Protein AF-A0A539DMG7-F1 (afdb_monomer_lite)

Secondary structure (DSSP, 8-state):
-------PPPPPPEEEEEEEEEE--S-EEEEEES---EEETTTEEE---EEEEE--SSS-EE-EETTEE-EEEEEEE--SS----EES--EEES-SEE-TT-EEEEESSSEEEETTEEEE-SEEESTTSSS--TT-----S-SSS-EEEEEEETTTTEEEEEEEE--SS--TT-STTSSSSSPBP-SSSSS-TT--EEE-SSTT--HHHHTTS------S-HHHHEE-HHHH---S--SPPP-TTSPPPPP---EE-TT-EEEE-SSS---EE---EEEEETTEEEEE-EEEEEEEESEEEEEEEEETTEEEEEEEEEEPTT-EEESS-TTSBS--SSTT--EEEE-EE-SSPP-----B-TTSPBPSS-----

pLDDT: mean 87.27, std 12.59, range [43.12, 98.56]

Sequence (374 aa):
TNVTLNFTLTQVATGTISGIVWVNPNPVISQVVAATQTWALPWGPRTVEYVELFNPTTYAINMGQTGSPIGIFEYDCEAAGFDKDVDDLNFVYITTF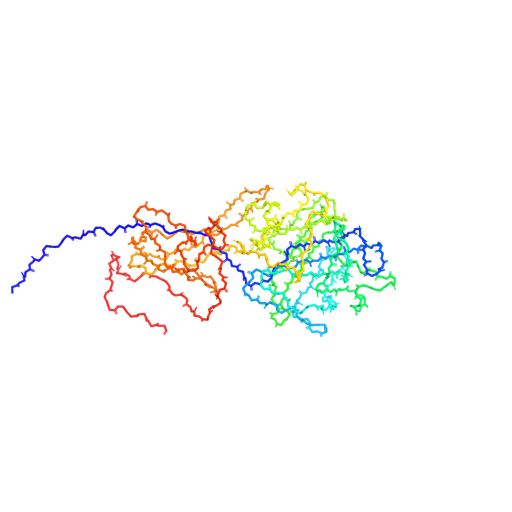VPAGKYFLIANATAFYINGSLVHADACYGSGANCDTAPTFPDFIDDIRAGSVQIGNIATNTLWDKVGWNDDNNDACLDPGECEGTAIPNYIDGMGIGNQIVRVSSPLASSAEIGTYGRAYDSDDNRSDFLYPTVGGFTGILFNPGQTTDPAMPVITGRPGVGAVIASNDALSGSTVAYRATVSSAGIELAYAPFAIPRVTSGTWTVIVASGSYYKQLSNVVVTVNSNINIPNAVTTPDWEYLGGAHVNLDSATVSGFVTGRVSDITDSSLSGITVRA

Structure (mmCIF, N/CA/C/O backbone):
data_AF-A0A539DMG7-F1
#
_entry.id   AF-A0A539DMG7-F1
#
loop_
_atom_site.group_PDB
_atom_site.id
_atom_site.type_symbol
_atom_site.label_atom_id
_atom_site.label_alt_id
_atom_site.label_comp_id
_atom_site.label_asym_id
_atom_site.label_entity_id
_atom_site.label_seq_id
_atom_site.pdbx_PDB_ins_code
_atom_site.Cartn_x
_atom_site.Cartn_y
_atom_site.Cartn_z
_atom_site.occupancy
_atom_site.B_iso_or_equiv
_atom_site.auth_seq_id
_atom_site.auth_comp_id
_atom_site.auth_asym_id
_atom_site.auth_atom_id
_atom_site.pdbx_PDB_model_num
ATOM 1 N N . THR A 1 1 ? -29.156 -13.778 61.559 1.00 55.12 1 THR A N 1
ATOM 2 C CA . THR A 1 1 ? -30.150 -12.768 61.140 1.00 55.12 1 THR A CA 1
ATOM 3 C C . THR A 1 1 ? -29.753 -12.281 59.763 1.00 55.12 1 THR A C 1
ATOM 5 O O . THR A 1 1 ? -28.656 -11.762 59.617 1.00 55.12 1 THR A O 1
ATOM 8 N N . ASN A 1 2 ? -30.576 -12.520 58.739 1.00 43.12 2 ASN A N 1
ATOM 9 C CA . ASN A 1 2 ? -30.300 -12.028 57.386 1.00 43.12 2 ASN A CA 1
ATOM 10 C C . ASN A 1 2 ? -30.616 -10.531 57.349 1.00 43.12 2 ASN A C 1
ATOM 12 O O . ASN A 1 2 ? -31.777 -10.141 57.451 1.00 43.12 2 ASN A O 1
ATOM 16 N N . VAL A 1 3 ? -29.581 -9.697 57.269 1.00 58.06 3 VAL A N 1
ATOM 17 C CA . VAL A 1 3 ? -29.739 -8.253 57.085 1.00 58.06 3 VAL A CA 1
ATOM 18 C C . VAL A 1 3 ? -29.965 -8.013 55.596 1.00 58.06 3 VAL A C 1
ATOM 20 O O . VAL A 1 3 ? -29.098 -8.313 54.781 1.00 58.06 3 VAL A O 1
ATOM 23 N N . THR A 1 4 ? -31.144 -7.505 55.240 1.00 58.84 4 THR A N 1
ATOM 24 C CA . THR A 1 4 ? -31.422 -7.050 53.872 1.00 58.84 4 THR A CA 1
ATOM 25 C C . THR A 1 4 ? -30.767 -5.684 53.701 1.00 58.84 4 THR A C 1
ATOM 27 O O . THR A 1 4 ? -31.185 -4.712 54.327 1.00 58.84 4 THR A O 1
ATOM 30 N N . LEU A 1 5 ? -29.700 -5.626 52.907 1.00 51.91 5 LEU A N 1
ATOM 31 C CA . LEU A 1 5 ? -29.027 -4.387 52.526 1.00 51.91 5 LEU A CA 1
ATOM 32 C C . LEU A 1 5 ? -29.614 -3.904 51.201 1.00 51.91 5 LEU A C 1
ATOM 34 O O . LEU A 1 5 ? -29.432 -4.545 50.169 1.00 51.91 5 LEU A O 1
ATOM 38 N N . ASN A 1 6 ? -30.300 -2.765 51.237 1.00 70.19 6 ASN A N 1
ATOM 39 C CA . ASN A 1 6 ? -30.666 -2.046 50.024 1.00 70.19 6 ASN A CA 1
ATOM 40 C C . ASN A 1 6 ? -29.421 -1.305 49.527 1.00 70.19 6 ASN A C 1
ATOM 42 O O . ASN A 1 6 ? -28.891 -0.454 50.241 1.00 70.19 6 ASN A O 1
ATOM 46 N N . PHE A 1 7 ? -28.959 -1.617 48.320 1.00 59.84 7 PHE A N 1
ATOM 47 C CA . PHE A 1 7 ? -27.947 -0.831 47.623 1.00 59.84 7 PHE A CA 1
ATOM 48 C C . PHE A 1 7 ? -28.546 -0.245 46.347 1.00 59.84 7 PHE A C 1
ATOM 50 O O . PHE A 1 7 ? -29.368 -0.871 45.679 1.00 59.84 7 PHE A O 1
ATOM 57 N N . THR A 1 8 ? -28.126 0.970 46.017 1.00 67.06 8 THR A N 1
ATOM 58 C CA . THR A 1 8 ? -28.458 1.617 44.749 1.00 67.06 8 THR A CA 1
ATOM 59 C C . THR A 1 8 ? -27.339 1.312 43.766 1.00 67.06 8 THR A C 1
ATOM 61 O O . THR A 1 8 ? -26.181 1.625 44.035 1.00 67.06 8 THR A O 1
ATOM 64 N N . LEU A 1 9 ? -27.672 0.701 42.631 1.00 55.78 9 LEU A N 1
ATOM 65 C CA . LEU A 1 9 ? -26.737 0.560 41.521 1.00 55.78 9 LEU A CA 1
ATOM 66 C C . LEU A 1 9 ? -26.748 1.854 40.709 1.00 55.78 9 LEU A C 1
ATOM 68 O O . LEU A 1 9 ? -27.782 2.241 40.164 1.00 55.78 9 LEU A O 1
ATOM 72 N N . THR A 1 10 ? -25.607 2.531 40.632 1.00 67.50 10 THR A N 1
ATOM 73 C CA . THR A 1 10 ? -25.439 3.666 39.724 1.00 67.50 10 THR A CA 1
ATOM 74 C C . THR A 1 10 ? -25.170 3.121 38.329 1.00 67.50 10 THR A C 1
ATOM 76 O O . THR A 1 10 ? -24.302 2.265 38.159 1.00 67.50 10 THR A O 1
ATOM 79 N N . GLN A 1 11 ? -25.904 3.604 37.326 1.00 70.69 11 GLN A N 1
ATOM 80 C CA . GLN A 1 11 ? -25.610 3.265 35.939 1.00 70.69 11 GLN A CA 1
ATOM 81 C C . GLN A 1 11 ? -24.168 3.670 35.622 1.00 70.69 11 GLN A C 1
ATOM 83 O O . GLN A 1 11 ? -23.770 4.813 35.853 1.00 70.69 11 GLN A O 1
ATOM 88 N N . VAL A 1 12 ? -23.393 2.726 35.095 1.00 81.06 12 VAL A N 1
ATOM 89 C CA . VAL A 1 12 ? -22.051 3.017 34.604 1.00 81.06 12 VAL A CA 1
ATOM 90 C C . VAL A 1 12 ? -22.193 3.847 33.336 1.00 81.06 12 VAL A C 1
ATOM 92 O O . VAL A 1 12 ? -22.870 3.448 32.388 1.00 81.06 12 VAL A O 1
ATOM 95 N N . ALA A 1 13 ? -21.603 5.035 33.353 1.00 90.62 13 ALA A N 1
ATOM 96 C CA . ALA A 1 13 ? -21.613 5.929 32.216 1.00 90.62 13 ALA A CA 1
ATOM 97 C C . ALA A 1 13 ? -20.709 5.368 31.107 1.00 90.62 13 ALA A C 1
ATOM 99 O O . ALA A 1 13 ? -19.637 4.831 31.389 1.00 90.62 13 ALA A O 1
ATOM 100 N N . THR A 1 14 ? -21.144 5.468 29.852 1.00 94.81 14 THR A N 1
ATOM 101 C CA . THR A 1 14 ? -20.458 4.838 28.715 1.00 94.81 14 THR A CA 1
ATOM 102 C C . THR A 1 14 ? -20.272 5.798 27.548 1.00 94.81 14 THR A C 1
ATOM 104 O O . THR A 1 14 ? -21.048 6.743 27.400 1.00 94.81 14 THR A O 1
ATOM 107 N N . GLY A 1 15 ? -19.297 5.515 26.690 1.00 96.50 15 GLY A N 1
ATOM 108 C CA . GLY A 1 15 ? -19.088 6.150 25.391 1.00 96.50 15 GLY A CA 1
ATOM 109 C C . GLY A 1 15 ? -18.928 5.117 24.272 1.00 96.50 15 GLY A C 1
ATOM 110 O O . GLY A 1 15 ? -19.210 3.928 24.451 1.00 96.50 15 GLY A O 1
ATOM 111 N N . THR A 1 16 ? -18.498 5.586 23.106 1.00 97.69 16 THR A N 1
ATOM 112 C CA . THR A 1 16 ? -18.163 4.767 21.934 1.00 97.69 16 THR A CA 1
ATOM 113 C C . THR A 1 16 ? -16.712 5.012 21.554 1.00 97.69 16 THR A C 1
ATOM 115 O O . THR A 1 16 ? -16.260 6.154 21.557 1.00 97.69 16 THR A O 1
ATOM 118 N N . ILE A 1 17 ? -15.990 3.948 21.224 1.00 98.12 17 ILE A N 1
ATOM 119 C CA . ILE A 1 17 ? -14.665 4.025 20.604 1.00 98.12 17 ILE A CA 1
ATOM 120 C C . ILE A 1 17 ? -14.830 3.704 19.120 1.00 98.12 17 ILE A C 1
ATOM 122 O O . ILE A 1 17 ? -15.494 2.721 18.801 1.00 98.12 17 ILE A O 1
ATOM 126 N N . SER A 1 18 ? -14.230 4.477 18.219 1.00 98.19 18 SER A N 1
ATOM 127 C CA . SER A 1 18 ? -14.253 4.200 16.777 1.00 98.19 18 SER A CA 1
ATOM 128 C C . SER A 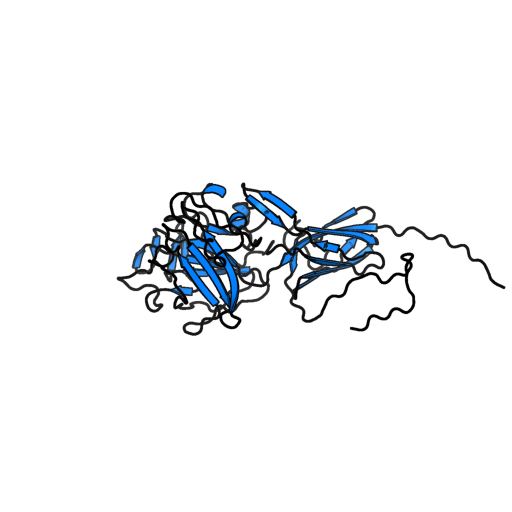1 18 ? -12.915 4.485 16.099 1.00 98.19 18 SER A C 1
ATOM 130 O O . SER A 1 18 ? -12.031 5.114 16.678 1.00 98.19 18 SER A O 1
ATOM 132 N N . GLY A 1 19 ? -12.750 3.989 14.878 1.00 97.69 19 GLY A N 1
ATOM 133 C CA . GLY A 1 19 ? -11.543 4.173 14.076 1.00 97.69 19 GLY A CA 1
ATOM 134 C C . GLY A 1 19 ? -11.633 3.416 12.756 1.00 97.69 19 GLY A C 1
ATOM 135 O O . GLY A 1 19 ? -12.687 2.874 12.413 1.00 97.69 19 GLY A O 1
ATOM 136 N N . ILE A 1 20 ? -10.524 3.384 12.023 1.00 97.81 20 ILE A N 1
ATOM 137 C CA . ILE A 1 20 ? -10.362 2.680 10.747 1.00 97.81 20 ILE A CA 1
ATOM 138 C C . ILE A 1 20 ? -9.151 1.757 10.861 1.00 97.81 20 ILE A C 1
ATOM 140 O O . ILE A 1 20 ? -8.113 2.185 11.357 1.00 97.81 20 ILE A O 1
ATOM 144 N N . VAL A 1 21 ? -9.271 0.507 10.417 1.00 97.69 21 VAL A N 1
ATOM 145 C CA . VAL A 1 21 ? -8.185 -0.483 10.486 1.00 97.69 21 VAL A CA 1
ATOM 146 C C . VAL A 1 21 ? -7.581 -0.727 9.110 1.00 97.69 21 VAL A C 1
ATOM 148 O O . VAL A 1 21 ? -8.304 -0.921 8.132 1.00 97.69 21 VAL A O 1
ATOM 151 N N . TRP A 1 22 ? -6.256 -0.801 9.067 1.00 97.62 22 TRP A N 1
ATOM 152 C CA . TRP A 1 22 ? -5.470 -1.150 7.890 1.00 97.62 22 TRP A CA 1
ATOM 153 C C . TRP A 1 22 ? -4.466 -2.254 8.223 1.00 97.62 22 TRP A C 1
ATOM 155 O O . TRP A 1 22 ? -4.012 -2.367 9.364 1.00 97.62 22 TRP A O 1
ATOM 165 N N . VAL A 1 23 ? -4.101 -3.061 7.231 1.00 96.19 23 VAL A N 1
ATOM 166 C CA . VAL A 1 23 ? -3.118 -4.142 7.350 1.00 96.19 23 VAL A CA 1
ATOM 167 C C . VAL A 1 23 ? -2.048 -3.948 6.285 1.00 96.19 23 VAL A C 1
ATOM 169 O O . VAL A 1 23 ? -2.379 -3.766 5.119 1.00 96.19 23 VAL A O 1
ATOM 172 N N . ASN A 1 24 ? -0.779 -4.014 6.688 1.00 94.12 24 ASN A N 1
ATOM 173 C CA . ASN A 1 24 ? 0.374 -3.806 5.810 1.00 94.12 24 ASN A CA 1
ATOM 174 C C . ASN A 1 24 ? 1.364 -4.966 5.974 1.00 94.12 24 ASN A C 1
ATOM 176 O O . ASN A 1 24 ? 2.309 -4.852 6.756 1.00 94.12 24 ASN A O 1
ATOM 180 N N . PRO A 1 25 ? 1.128 -6.117 5.319 1.00 91.19 25 PRO A N 1
ATOM 181 C CA . PRO A 1 25 ? 1.950 -7.303 5.534 1.00 91.19 25 PRO A CA 1
ATOM 182 C C . PRO A 1 25 ? 3.210 -7.345 4.655 1.00 91.19 25 PRO A C 1
ATOM 184 O O . PRO A 1 25 ? 4.212 -7.925 5.071 1.00 91.19 25 PRO A O 1
ATOM 187 N N . ASN A 1 26 ? 3.161 -6.745 3.462 1.00 93.06 26 ASN A N 1
ATOM 188 C CA . ASN A 1 26 ? 4.142 -6.903 2.384 1.00 93.06 26 ASN A CA 1
ATOM 189 C C . ASN A 1 26 ? 4.349 -5.567 1.634 1.00 93.06 26 ASN A C 1
ATOM 191 O O . ASN A 1 26 ? 3.603 -4.619 1.899 1.00 93.06 26 ASN A O 1
ATOM 195 N N . PRO A 1 27 ? 5.340 -5.458 0.724 1.00 95.81 27 PRO A N 1
ATOM 196 C CA . PRO A 1 27 ? 5.421 -4.337 -0.203 1.00 95.81 27 PRO A CA 1
ATOM 197 C C . PRO A 1 27 ? 4.253 -4.368 -1.191 1.00 95.81 27 PRO A C 1
ATOM 199 O O . PRO A 1 27 ? 3.731 -5.438 -1.493 1.00 95.81 27 PRO A O 1
ATOM 202 N N . VAL A 1 28 ? 3.918 -3.198 -1.724 1.00 97.62 28 VAL A N 1
ATOM 203 C CA . VAL A 1 28 ? 2.907 -3.010 -2.771 1.00 97.62 28 VAL A CA 1
ATOM 204 C C . VAL A 1 28 ? 3.537 -2.331 -3.986 1.00 97.62 28 VAL A C 1
ATOM 206 O O . VAL A 1 28 ? 4.454 -1.524 -3.834 1.00 97.62 28 VAL A O 1
ATOM 209 N N . ILE A 1 29 ? 3.060 -2.634 -5.186 1.00 98.31 29 ILE A N 1
ATOM 210 C CA . ILE A 1 29 ? 3.363 -1.921 -6.425 1.00 98.31 29 ILE A CA 1
ATOM 211 C C . ILE A 1 29 ? 2.730 -0.537 -6.321 1.00 98.31 29 ILE A C 1
ATOM 213 O O . ILE A 1 29 ? 1.512 -0.387 -6.280 1.00 98.31 29 ILE A O 1
ATOM 217 N N . SER A 1 30 ? 3.556 0.498 -6.262 1.00 98.44 30 SER A N 1
ATOM 218 C CA . SER A 1 30 ? 3.108 1.872 -6.067 1.00 98.44 30 SER A CA 1
ATOM 219 C C . SER A 1 30 ? 3.072 2.691 -7.353 1.00 98.44 30 SER A C 1
ATOM 221 O O . SER A 1 30 ? 2.347 3.687 -7.417 1.00 98.44 30 SER A O 1
ATOM 223 N N . GLN A 1 31 ? 3.804 2.277 -8.387 1.00 97.94 31 GLN A N 1
ATOM 224 C CA . GLN A 1 31 ? 3.745 2.889 -9.710 1.00 97.94 31 GLN A CA 1
ATOM 225 C C . GLN A 1 31 ? 4.188 1.907 -10.795 1.00 97.94 31 GLN A C 1
ATOM 227 O O . GLN A 1 31 ? 5.143 1.159 -10.606 1.00 97.94 31 GLN A O 1
ATOM 232 N N . VAL A 1 32 ? 3.528 1.961 -11.950 1.00 96.75 32 VAL A N 1
ATOM 233 C CA . VAL A 1 32 ? 3.922 1.240 -13.168 1.00 96.75 32 VAL A CA 1
ATOM 234 C C . VAL A 1 32 ? 4.027 2.242 -14.311 1.00 96.75 32 VAL A C 1
ATOM 236 O O . VAL A 1 32 ? 3.176 3.131 -14.443 1.00 96.75 32 VAL A O 1
ATOM 239 N N . VAL A 1 33 ? 5.073 2.104 -15.127 1.00 96.12 33 VAL A N 1
ATOM 240 C CA . VAL A 1 33 ? 5.282 2.830 -16.385 1.00 96.12 33 VAL A CA 1
ATOM 241 C C . VAL A 1 33 ? 5.843 1.869 -17.429 1.00 96.12 33 VAL A C 1
ATOM 243 O O . VAL A 1 33 ? 7.003 1.475 -17.343 1.00 96.12 33 VAL A O 1
ATOM 246 N N . ALA A 1 34 ? 5.019 1.532 -18.424 1.00 93.44 34 ALA A N 1
ATOM 247 C CA . ALA A 1 34 ? 5.379 0.612 -19.506 1.00 93.44 34 ALA A CA 1
ATOM 248 C C . ALA A 1 34 ? 6.365 1.220 -20.513 1.00 93.44 34 ALA A C 1
ATOM 250 O O . ALA A 1 34 ? 7.233 0.540 -21.030 1.00 93.44 34 ALA A O 1
ATOM 251 N N . ALA A 1 35 ? 6.285 2.524 -20.778 1.00 93.56 35 ALA A N 1
ATOM 252 C CA . ALA A 1 35 ? 7.222 3.173 -21.685 1.00 93.56 35 ALA A CA 1
ATOM 253 C C . ALA A 1 35 ? 7.376 4.657 -21.370 1.00 93.56 35 ALA A C 1
ATOM 255 O O . ALA A 1 35 ? 6.414 5.372 -21.091 1.00 93.56 35 ALA A O 1
ATOM 256 N N . THR A 1 36 ? 8.601 5.155 -21.498 1.00 94.44 36 THR A N 1
ATOM 257 C CA . THR A 1 36 ? 8.921 6.586 -21.460 1.00 94.44 36 THR A CA 1
ATOM 258 C C . THR A 1 36 ? 9.633 7.023 -22.735 1.00 94.44 36 THR A C 1
ATOM 260 O O . THR A 1 36 ? 10.044 6.208 -23.550 1.00 94.44 36 THR A O 1
ATOM 263 N N . GLN A 1 37 ? 9.821 8.329 -22.915 1.00 91.75 37 GLN A N 1
ATOM 264 C CA . GLN A 1 37 ? 10.781 8.869 -23.879 1.00 91.75 37 GLN A CA 1
ATOM 265 C C . GLN A 1 37 ? 11.737 9.779 -23.123 1.00 91.75 37 GLN A C 1
ATOM 267 O O . GLN A 1 37 ? 11.481 10.973 -22.962 1.00 91.75 37 GLN A O 1
ATOM 272 N N . THR A 1 38 ? 12.815 9.199 -22.600 1.00 94.94 38 THR A N 1
ATOM 273 C CA . THR A 1 38 ? 13.728 9.922 -21.715 1.00 94.94 38 THR A CA 1
ATOM 274 C C . THR A 1 38 ? 15.196 9.671 -22.029 1.00 94.94 38 THR A C 1
ATOM 276 O O . THR A 1 38 ? 15.550 8.891 -22.905 1.00 94.94 38 THR A O 1
ATOM 279 N N . TRP A 1 39 ? 16.077 10.385 -21.338 1.00 95.06 39 TRP A N 1
ATOM 280 C CA . TRP A 1 39 ? 17.513 10.181 -21.391 1.00 95.06 39 TRP A CA 1
ATOM 281 C C . TRP A 1 39 ? 17.937 9.148 -20.341 1.00 95.06 39 TRP A C 1
ATOM 283 O O . TRP A 1 39 ? 17.881 9.429 -19.143 1.00 95.06 39 TRP A O 1
ATOM 293 N N . ALA A 1 40 ? 18.386 7.975 -20.785 1.00 93.75 40 ALA A N 1
ATOM 294 C CA . ALA A 1 40 ? 18.997 6.950 -19.942 1.00 93.75 40 ALA A CA 1
ATOM 295 C C . ALA A 1 40 ? 20.524 7.115 -19.943 1.00 93.75 40 ALA A C 1
ATOM 297 O O . ALA A 1 40 ? 21.137 7.350 -20.989 1.00 93.75 40 ALA A O 1
ATOM 298 N N . LEU A 1 41 ? 21.164 7.022 -18.778 1.00 90.81 41 LEU A N 1
ATOM 299 C CA . LEU A 1 41 ? 22.616 7.136 -18.658 1.00 90.81 41 LEU A CA 1
ATOM 300 C C . LEU A 1 41 ? 23.286 5.758 -18.720 1.00 90.81 41 LEU A C 1
ATOM 302 O O . LEU A 1 41 ? 22.797 4.828 -18.086 1.00 90.81 41 LEU A O 1
ATOM 306 N N . PRO A 1 42 ? 24.441 5.631 -19.403 1.00 89.25 42 PRO A N 1
ATOM 307 C CA . PRO A 1 42 ? 25.145 6.627 -20.230 1.00 89.25 42 PRO A CA 1
ATOM 308 C C . PRO A 1 42 ? 24.672 6.700 -21.704 1.00 89.25 42 PRO A C 1
ATOM 310 O O . PRO A 1 42 ? 25.360 7.286 -22.540 1.00 89.25 42 PRO A O 1
ATOM 313 N N . TRP A 1 43 ? 23.540 6.090 -22.054 1.00 88.00 43 TRP A N 1
ATOM 314 C CA . TRP A 1 43 ? 23.224 5.678 -23.430 1.00 88.00 43 TRP A CA 1
ATOM 315 C C . TRP A 1 43 ? 22.457 6.674 -24.305 1.00 88.00 43 TRP A C 1
ATOM 317 O O . TRP A 1 43 ? 22.380 6.475 -25.524 1.00 88.00 43 TRP A O 1
ATOM 327 N N . GLY A 1 44 ? 21.910 7.743 -23.729 1.00 91.12 44 GLY A N 1
ATOM 328 C CA . GLY A 1 44 ? 21.173 8.763 -24.471 1.00 91.12 44 GLY A CA 1
ATOM 329 C C . GLY A 1 44 ? 19.655 8.557 -24.475 1.00 91.12 44 GLY A C 1
ATOM 330 O O . GLY A 1 44 ? 19.123 7.943 -23.552 1.00 91.12 44 GLY A O 1
ATOM 331 N N . PRO A 1 45 ? 18.935 9.075 -25.490 1.00 93.06 45 PRO A N 1
ATOM 332 C CA . PRO A 1 45 ? 17.481 8.955 -25.573 1.00 93.06 45 PRO A CA 1
ATOM 333 C C . PRO A 1 45 ? 17.053 7.495 -25.744 1.00 93.06 45 PRO A C 1
ATOM 335 O O . PRO A 1 45 ? 17.513 6.829 -26.679 1.00 93.06 45 PRO A O 1
ATOM 338 N N . ARG A 1 46 ? 16.208 6.996 -24.843 1.00 92.69 46 ARG A N 1
ATOM 339 C CA . ARG A 1 46 ? 15.750 5.605 -24.753 1.00 92.69 46 ARG A CA 1
ATOM 340 C C . ARG A 1 46 ? 14.333 5.525 -24.186 1.00 92.69 46 ARG A C 1
ATOM 342 O O . ARG A 1 46 ? 13.849 6.471 -23.560 1.00 92.69 46 ARG A O 1
ATOM 349 N N . THR A 1 47 ? 13.710 4.373 -24.406 1.00 93.56 47 THR A N 1
ATOM 350 C CA . THR A 1 47 ? 12.456 3.992 -23.763 1.00 93.56 47 THR A CA 1
ATOM 351 C C . THR A 1 47 ? 12.775 3.283 -22.462 1.00 93.56 47 THR A C 1
ATOM 353 O O . THR A 1 47 ? 13.297 2.175 -22.478 1.00 93.56 47 THR A O 1
ATOM 356 N N . VAL A 1 48 ? 12.516 3.947 -21.339 1.00 94.75 48 VAL A N 1
ATOM 357 C CA . VAL A 1 48 ? 12.655 3.332 -20.015 1.00 94.75 48 VAL A CA 1
ATOM 358 C C . VAL A 1 48 ? 11.290 2.850 -19.551 1.00 94.75 48 VAL A C 1
ATOM 360 O O . VAL A 1 48 ? 10.335 3.624 -19.599 1.00 94.75 48 VAL A O 1
ATOM 363 N N . GLU A 1 49 ? 11.238 1.611 -19.089 1.00 95.25 49 GLU A N 1
ATOM 364 C CA . GLU A 1 49 ? 10.117 0.972 -18.396 1.00 95.25 49 GLU A CA 1
ATOM 365 C C . GLU A 1 49 ? 10.508 0.780 -16.933 1.00 95.25 49 GLU A C 1
ATOM 367 O O . GLU A 1 49 ? 11.676 0.510 -16.617 1.00 95.25 49 GLU A O 1
ATOM 372 N N . TYR A 1 50 ? 9.554 0.964 -16.024 1.00 96.75 50 TYR A N 1
ATOM 373 C CA . TYR A 1 50 ? 9.818 0.786 -14.605 1.00 96.75 50 TYR A CA 1
ATOM 374 C C . TYR A 1 50 ? 8.580 0.445 -13.784 1.00 96.75 50 TYR A C 1
ATOM 376 O O . TYR A 1 50 ? 7.450 0.822 -14.100 1.00 96.75 50 TYR A O 1
ATOM 384 N N . VAL A 1 51 ? 8.851 -0.228 -12.672 1.00 97.75 51 VAL A N 1
ATOM 385 C CA . VAL A 1 51 ? 7.905 -0.558 -11.615 1.00 97.75 51 VAL A CA 1
ATOM 386 C C . VAL A 1 51 ? 8.499 -0.087 -10.295 1.00 97.75 51 VAL A C 1
ATOM 388 O O . VAL A 1 51 ? 9.641 -0.391 -9.955 1.00 97.75 51 VAL A O 1
ATOM 391 N N . GLU A 1 52 ? 7.729 0.692 -9.553 1.00 98.38 52 GLU A N 1
ATOM 392 C CA . GLU A 1 52 ? 8.072 1.165 -8.218 1.00 98.38 52 GLU A CA 1
ATOM 393 C C . GLU A 1 52 ? 7.315 0.326 -7.195 1.00 98.38 52 GLU A C 1
ATOM 395 O O . GLU A 1 52 ? 6.106 0.129 -7.323 1.00 98.38 52 GLU A O 1
ATOM 400 N N . LEU A 1 53 ? 8.019 -0.130 -6.164 1.00 98.31 53 LEU A N 1
ATOM 401 C CA . LEU A 1 53 ? 7.414 -0.742 -4.990 1.00 98.31 53 LEU A CA 1
ATOM 402 C C . LEU A 1 53 ? 7.467 0.231 -3.820 1.00 98.31 53 LEU A C 1
ATOM 404 O O . LEU A 1 53 ? 8.446 0.958 -3.666 1.00 98.31 53 LEU A O 1
ATOM 408 N N . PHE A 1 54 ? 6.480 0.173 -2.936 1.00 98.50 54 PHE A N 1
ATOM 409 C CA . PHE A 1 54 ? 6.488 0.837 -1.642 1.00 98.50 54 PHE A CA 1
ATOM 410 C C . PHE A 1 54 ? 6.443 -0.203 -0.525 1.00 98.50 54 PHE A C 1
ATOM 412 O O . PHE A 1 54 ? 5.672 -1.155 -0.592 1.00 98.50 54 PHE A O 1
ATOM 419 N N . ASN A 1 55 ? 7.252 -0.025 0.521 1.00 97.81 55 ASN A N 1
ATOM 420 C CA . ASN A 1 55 ? 7.212 -0.867 1.713 1.00 97.81 55 ASN A CA 1
ATOM 421 C C . ASN A 1 55 ? 6.416 -0.174 2.839 1.00 97.81 55 ASN A C 1
ATOM 423 O O . ASN A 1 55 ? 6.996 0.626 3.580 1.00 97.81 55 ASN A O 1
ATOM 427 N N . PRO A 1 56 ? 5.120 -0.494 3.024 1.00 96.62 56 PRO A N 1
ATOM 428 C CA . PRO A 1 56 ? 4.299 0.085 4.083 1.00 96.62 56 PRO A CA 1
ATOM 429 C C . PRO A 1 56 ? 4.510 -0.573 5.458 1.00 96.62 56 PRO A C 1
ATOM 431 O O . PRO A 1 56 ? 3.839 -0.210 6.424 1.00 96.62 56 PRO A O 1
ATOM 434 N N . THR A 1 57 ? 5.403 -1.561 5.568 1.00 94.88 57 THR A N 1
ATOM 435 C CA . THR A 1 57 ? 5.671 -2.261 6.830 1.00 94.88 57 THR A CA 1
ATOM 436 C C . THR A 1 57 ? 6.601 -1.454 7.742 1.00 94.88 57 THR A C 1
ATOM 438 O O . THR A 1 57 ? 7.167 -0.429 7.359 1.00 94.88 57 THR A O 1
ATOM 441 N N . THR A 1 58 ? 6.797 -1.935 8.970 1.00 92.38 58 THR A N 1
ATOM 442 C CA . THR A 1 58 ? 7.705 -1.340 9.967 1.00 92.38 58 THR A CA 1
ATOM 443 C C . THR A 1 58 ? 9.114 -1.929 9.952 1.00 92.38 58 THR A C 1
ATOM 445 O O . THR A 1 58 ? 9.957 -1.540 10.764 1.00 92.38 58 THR A O 1
ATOM 448 N N . TYR A 1 59 ? 9.405 -2.851 9.034 1.00 93.94 59 TYR A N 1
ATOM 449 C CA . TYR A 1 59 ? 10.704 -3.506 8.911 1.00 93.94 59 TYR A CA 1
ATOM 450 C C . TYR A 1 59 ? 11.199 -3.501 7.464 1.00 93.94 59 TYR A C 1
ATOM 452 O O . TYR A 1 59 ? 10.458 -3.252 6.519 1.00 93.94 59 TYR A O 1
ATOM 460 N N . ALA A 1 60 ? 12.497 -3.735 7.281 1.00 95.62 60 ALA A N 1
ATOM 461 C CA . ALA A 1 60 ? 13.063 -3.841 5.944 1.00 95.62 60 ALA A CA 1
ATOM 462 C C . ALA A 1 60 ? 12.676 -5.178 5.297 1.00 95.62 60 ALA A C 1
ATOM 464 O O . ALA A 1 60 ? 12.743 -6.221 5.950 1.00 95.62 60 ALA A O 1
ATOM 465 N N . ILE A 1 61 ? 12.331 -5.151 4.012 1.00 94.00 61 ILE A N 1
ATOM 466 C CA . ILE A 1 61 ? 11.969 -6.342 3.237 1.00 94.00 61 ILE A CA 1
ATOM 467 C C . ILE A 1 61 ? 13.124 -6.689 2.309 1.00 94.00 61 ILE A C 1
ATOM 469 O O . ILE A 1 61 ? 13.638 -5.823 1.607 1.00 94.00 61 ILE A O 1
ATOM 473 N N . ASN A 1 62 ? 13.569 -7.943 2.359 1.00 94.06 62 ASN A N 1
ATOM 474 C CA . ASN A 1 62 ? 14.655 -8.436 1.521 1.00 94.06 62 ASN A CA 1
ATOM 475 C C . ASN A 1 62 ? 14.115 -8.755 0.123 1.00 94.06 62 ASN A C 1
ATOM 477 O O . ASN A 1 62 ? 13.256 -9.625 -0.009 1.00 94.06 62 ASN A O 1
ATOM 481 N N . MET A 1 63 ? 14.638 -8.080 -0.897 1.00 92.56 63 MET A N 1
ATOM 482 C CA . MET A 1 63 ? 14.256 -8.297 -2.296 1.00 92.56 63 MET A CA 1
ATOM 483 C C . MET A 1 63 ? 15.105 -9.380 -2.971 1.00 92.56 63 MET A C 1
ATOM 485 O O . MET A 1 63 ? 14.754 -9.880 -4.039 1.00 92.56 63 MET A O 1
ATOM 489 N N . GLY A 1 64 ? 16.189 -9.801 -2.319 1.00 88.00 64 GLY A N 1
ATOM 490 C CA . GLY A 1 64 ? 17.151 -10.762 -2.833 1.00 88.00 64 GLY A CA 1
ATOM 491 C C . GLY A 1 64 ? 18.484 -10.112 -3.165 1.00 88.00 64 GLY A C 1
ATOM 492 O O . GLY A 1 64 ? 18.792 -8.996 -2.753 1.00 88.00 64 GLY A O 1
ATOM 493 N N . GLN A 1 65 ? 19.306 -10.856 -3.889 1.00 88.00 65 GLN A N 1
ATOM 494 C CA . GLN A 1 65 ? 20.599 -10.409 -4.394 1.00 88.00 65 GLN A CA 1
ATOM 495 C C . GLN A 1 65 ? 20.782 -10.929 -5.818 1.00 88.00 65 GLN A C 1
ATOM 497 O O . GLN A 1 65 ? 20.138 -11.900 -6.213 1.00 88.00 65 GLN A O 1
ATOM 502 N N . THR A 1 66 ? 21.687 -10.321 -6.584 1.00 81.81 66 THR A N 1
ATOM 503 C CA . THR A 1 66 ? 21.988 -10.758 -7.954 1.00 81.81 66 THR A CA 1
ATOM 504 C C . THR A 1 66 ? 22.313 -12.256 -7.998 1.00 81.81 66 THR A C 1
ATOM 506 O O . THR A 1 66 ? 23.215 -12.720 -7.297 1.00 81.81 66 THR A O 1
ATOM 509 N N . GLY A 1 67 ? 21.571 -13.010 -8.818 1.00 79.38 67 GLY A N 1
ATOM 510 C CA . GLY A 1 67 ? 21.695 -14.469 -8.952 1.00 79.38 67 GLY A CA 1
ATOM 511 C C . GLY A 1 67 ? 21.011 -15.300 -7.856 1.00 79.38 67 GLY A C 1
ATOM 512 O O . GLY A 1 67 ? 21.137 -16.521 -7.855 1.00 79.38 67 GLY A O 1
ATOM 513 N N . SER A 1 68 ? 20.312 -14.663 -6.915 1.00 82.38 68 SER A N 1
ATOM 514 C CA . SER A 1 68 ? 19.492 -15.312 -5.887 1.00 82.38 68 SER A CA 1
ATOM 515 C C . SER A 1 68 ? 18.346 -14.370 -5.482 1.00 82.38 68 SER A C 1
ATOM 517 O O . SER A 1 68 ? 18.370 -13.832 -4.363 1.00 82.38 68 SER A O 1
ATOM 519 N N . PRO A 1 69 ? 17.377 -14.117 -6.384 1.00 79.75 69 PRO A N 1
ATOM 520 C CA . PRO A 1 69 ? 16.227 -13.279 -6.073 1.00 79.75 69 PRO A CA 1
ATOM 521 C C . PRO A 1 69 ? 15.408 -13.905 -4.938 1.00 79.75 69 PRO A C 1
ATOM 523 O O . PRO A 1 69 ? 15.370 -15.124 -4.772 1.00 79.75 69 PRO A O 1
ATOM 526 N N . ILE A 1 70 ? 14.796 -13.055 -4.116 1.00 78.50 70 ILE A N 1
ATOM 527 C CA . ILE A 1 70 ? 13.761 -13.468 -3.154 1.00 78.50 70 ILE A CA 1
ATOM 528 C C . ILE A 1 70 ? 12.398 -12.977 -3.642 1.00 78.50 70 ILE A C 1
ATOM 530 O O . ILE A 1 70 ? 11.393 -13.648 -3.411 1.00 78.50 70 ILE A O 1
ATOM 534 N N . GLY A 1 71 ? 12.378 -11.836 -4.339 1.00 77.62 71 GLY A N 1
ATOM 535 C CA . GLY A 1 71 ? 11.207 -11.346 -5.048 1.00 77.62 71 GLY A CA 1
ATOM 536 C C . GLY A 1 71 ? 10.886 -12.192 -6.282 1.00 77.62 71 GLY A C 1
ATOM 537 O O . GLY A 1 71 ? 11.788 -12.501 -7.055 1.00 77.62 71 GLY A O 1
ATOM 538 N N . ILE A 1 72 ? 9.613 -12.528 -6.464 1.00 81.38 72 ILE A N 1
ATOM 539 C CA . ILE A 1 72 ? 9.040 -12.860 -7.773 1.00 81.38 72 ILE A CA 1
ATOM 540 C C . ILE A 1 72 ? 8.736 -11.531 -8.464 1.00 81.38 72 ILE A C 1
ATOM 542 O O . ILE A 1 72 ? 8.246 -10.609 -7.807 1.00 81.38 72 ILE A O 1
ATOM 546 N N . PHE A 1 73 ? 9.037 -11.442 -9.755 1.00 87.31 73 PHE A N 1
ATOM 547 C CA . PHE A 1 73 ? 8.496 -10.427 -10.646 1.00 87.31 73 PHE A CA 1
ATOM 548 C C . PHE A 1 73 ? 8.070 -11.139 -11.919 1.00 87.31 73 PHE A C 1
ATOM 550 O O . PHE A 1 73 ? 8.908 -11.752 -12.585 1.00 87.31 73 PHE A O 1
ATOM 557 N N . GLU A 1 74 ? 6.791 -11.044 -12.229 1.00 87.81 74 GLU A N 1
ATOM 558 C CA . GLU A 1 74 ? 6.191 -11.655 -13.409 1.00 87.81 74 GLU A CA 1
ATOM 559 C C . GLU A 1 74 ? 5.481 -10.553 -14.187 1.00 87.81 74 GLU A C 1
ATOM 561 O O . GLU A 1 74 ? 4.855 -9.663 -13.599 1.00 87.81 74 GLU A O 1
ATOM 566 N N . TYR A 1 75 ? 5.654 -10.584 -15.504 1.00 88.25 75 TYR A N 1
ATOM 567 C CA . TYR A 1 75 ? 4.894 -9.766 -16.432 1.00 88.25 75 TYR A CA 1
ATOM 568 C C . TYR A 1 75 ? 4.149 -10.697 -17.377 1.00 88.25 75 TYR A C 1
ATOM 570 O O . TYR A 1 75 ? 4.788 -11.507 -18.051 1.00 88.25 75 TYR A O 1
ATOM 578 N N . ASP A 1 76 ? 2.833 -10.544 -17.421 1.00 85.25 76 ASP A N 1
ATOM 579 C CA . ASP A 1 76 ? 1.938 -11.257 -18.330 1.00 85.25 76 ASP A CA 1
ATOM 580 C C . ASP A 1 76 ? 1.344 -10.239 -19.317 1.00 85.25 76 ASP A C 1
ATOM 582 O O . ASP A 1 76 ? 0.955 -9.127 -18.932 1.00 85.25 76 ASP A O 1
ATOM 586 N N . CYS A 1 77 ? 1.329 -10.586 -20.603 1.00 81.81 77 CYS A N 1
ATOM 587 C CA . CYS A 1 77 ? 0.737 -9.776 -21.662 1.00 81.81 77 CYS A CA 1
ATOM 588 C C . CYS A 1 77 ? -0.392 -10.551 -22.333 1.00 81.81 77 CYS A C 1
ATOM 590 O O . CYS A 1 77 ? -0.241 -11.725 -22.653 1.00 81.81 77 CYS A O 1
ATOM 592 N N . GLU A 1 78 ? -1.484 -9.856 -22.660 1.00 73.25 78 GLU A N 1
ATOM 593 C CA . GLU A 1 78 ? -2.656 -10.459 -23.293 1.00 73.25 78 GLU A CA 1
ATOM 594 C C . GLU A 1 78 ? -2.319 -11.401 -24.473 1.00 73.25 78 GLU A C 1
ATOM 596 O O . GLU A 1 78 ? -1.670 -11.038 -25.468 1.00 73.25 78 GLU A O 1
ATOM 601 N N . ALA A 1 79 ? -2.825 -12.631 -24.350 1.00 56.72 79 ALA A N 1
ATOM 602 C CA . ALA A 1 79 ? -2.538 -13.762 -25.214 1.00 56.72 79 ALA A CA 1
ATOM 603 C C . ALA A 1 79 ? -3.199 -13.660 -26.600 1.00 56.72 79 ALA A C 1
ATOM 605 O O . ALA A 1 79 ? -4.337 -14.079 -26.827 1.00 56.72 79 ALA A O 1
ATOM 606 N N . ALA A 1 80 ? -2.413 -13.233 -27.590 1.00 47.19 80 ALA A N 1
ATOM 607 C CA . ALA A 1 80 ? -2.693 -13.457 -29.012 1.00 47.19 80 ALA A CA 1
ATOM 608 C C . ALA A 1 80 ? -1.689 -14.432 -29.665 1.00 47.19 80 ALA A C 1
ATOM 610 O O . ALA A 1 80 ? -1.352 -14.288 -30.844 1.00 47.19 80 ALA A O 1
ATOM 611 N N . GLY A 1 81 ? -1.176 -15.418 -28.914 1.00 50.47 81 GLY A N 1
ATOM 612 C CA . GLY A 1 81 ? -0.192 -16.393 -29.413 1.00 50.47 81 GLY A CA 1
ATOM 613 C C . GLY A 1 81 ? 1.198 -15.795 -29.671 1.00 50.47 81 GLY A C 1
ATOM 614 O O . GLY A 1 81 ? 1.993 -16.366 -30.423 1.00 50.47 81 GLY A O 1
ATOM 615 N N . PHE A 1 82 ? 1.462 -14.638 -29.062 1.00 51.19 82 PHE A N 1
ATOM 616 C CA . PHE A 1 82 ? 2.732 -13.909 -29.046 1.00 51.19 82 PHE A CA 1
ATOM 617 C C . PHE A 1 82 ? 3.082 -13.514 -27.613 1.00 51.19 82 PHE A C 1
ATOM 619 O O . PHE A 1 82 ? 3.569 -12.404 -27.395 1.00 51.19 82 PHE A O 1
ATOM 626 N N . ASP A 1 83 ? 2.764 -14.400 -26.675 1.00 56.03 83 ASP A N 1
ATOM 627 C CA . ASP A 1 83 ? 2.894 -14.186 -25.244 1.00 56.03 83 ASP A CA 1
ATOM 628 C C . ASP A 1 83 ? 4.307 -13.657 -24.971 1.00 56.03 83 ASP A C 1
ATOM 630 O O . ASP A 1 83 ? 5.322 -14.306 -25.261 1.00 56.03 83 ASP A O 1
ATOM 634 N N . LYS A 1 84 ? 4.355 -12.397 -24.529 1.00 62.09 84 LYS A N 1
ATOM 635 C CA . LYS A 1 84 ? 5.553 -11.769 -23.973 1.00 62.09 84 LYS A CA 1
ATOM 636 C C . LYS A 1 84 ? 5.617 -12.087 -22.479 1.00 62.09 84 LYS A C 1
ATOM 638 O O . LYS A 1 84 ? 6.157 -11.286 -21.729 1.00 62.09 84 LYS A O 1
ATOM 643 N N . ASP A 1 85 ? 5.081 -13.229 -22.062 1.00 66.62 85 ASP A N 1
ATOM 644 C CA . ASP A 1 85 ? 5.130 -13.656 -20.675 1.00 66.62 85 ASP A CA 1
ATOM 645 C C . ASP A 1 85 ? 6.594 -13.767 -20.297 1.00 66.62 85 ASP A C 1
ATOM 647 O O . ASP A 1 85 ? 7.376 -14.532 -20.883 1.00 66.62 85 ASP A O 1
ATOM 651 N N . VAL A 1 86 ? 6.990 -12.898 -19.377 1.00 72.06 86 VAL A N 1
ATOM 652 C CA . VAL A 1 86 ? 8.339 -12.903 -18.853 1.00 72.06 86 VAL A CA 1
ATOM 653 C C . VAL A 1 86 ? 8.274 -13.410 -17.437 1.00 72.06 86 VAL A C 1
ATOM 655 O O . VAL A 1 86 ? 8.161 -12.647 -16.476 1.00 72.06 86 VAL A O 1
ATOM 658 N N . ASP A 1 87 ? 8.421 -14.722 -17.342 1.00 67.38 87 ASP A N 1
ATOM 659 C CA . ASP A 1 87 ? 8.741 -15.378 -16.091 1.00 67.38 87 ASP A CA 1
ATOM 660 C C . ASP A 1 87 ? 10.207 -15.092 -15.745 1.00 67.38 87 ASP A C 1
ATOM 662 O O . ASP A 1 87 ? 11.112 -15.306 -16.559 1.00 67.38 87 ASP A O 1
ATOM 666 N N . ASP A 1 88 ? 10.445 -14.643 -14.512 1.00 66.94 88 ASP A N 1
ATOM 667 C CA . ASP A 1 88 ? 11.777 -14.562 -13.902 1.00 66.94 88 ASP A CA 1
ATOM 668 C C . ASP A 1 88 ? 12.767 -13.671 -14.683 1.00 66.94 88 ASP A C 1
ATOM 670 O O . ASP A 1 88 ? 13.805 -14.105 -15.204 1.00 66.94 88 ASP A O 1
ATOM 674 N N . LEU A 1 89 ? 12.453 -12.371 -14.751 1.00 78.31 89 LEU A N 1
ATOM 675 C CA . LEU A 1 89 ? 13.406 -11.362 -15.212 1.00 78.31 89 LEU A CA 1
ATOM 676 C C . LEU A 1 89 ? 14.717 -11.473 -14.419 1.00 78.31 89 LEU A C 1
ATOM 678 O O . LEU A 1 89 ? 14.758 -11.331 -13.199 1.00 78.31 89 LEU A O 1
ATOM 682 N N . ASN A 1 90 ? 15.835 -11.659 -15.124 1.00 82.69 90 ASN A N 1
ATOM 683 C CA . ASN A 1 90 ? 17.142 -11.685 -14.476 1.00 82.69 90 ASN A CA 1
ATOM 684 C C . ASN A 1 90 ? 17.523 -10.281 -13.978 1.00 82.69 90 ASN A C 1
ATOM 686 O O . ASN A 1 90 ? 17.975 -9.434 -14.758 1.00 82.69 90 ASN A O 1
ATOM 690 N N . PHE A 1 91 ? 17.354 -10.052 -12.676 1.00 87.44 91 PHE A N 1
ATOM 691 C CA . PHE A 1 91 ? 17.670 -8.783 -12.032 1.00 87.44 91 PHE A CA 1
ATOM 692 C C . PHE A 1 91 ? 19.127 -8.682 -11.572 1.00 87.44 91 PHE A C 1
ATOM 694 O O . PHE A 1 91 ? 19.694 -9.599 -10.966 1.00 87.44 91 PHE A O 1
ATOM 701 N N . VAL A 1 92 ? 19.698 -7.488 -11.738 1.00 91.06 92 VAL A N 1
ATOM 702 C CA . VAL A 1 92 ? 20.824 -7.019 -10.927 1.00 91.06 92 VAL A CA 1
ATOM 703 C C . VAL A 1 92 ? 20.298 -6.096 -9.849 1.00 91.06 92 VAL A C 1
ATOM 705 O O . VAL A 1 92 ? 19.723 -5.045 -10.125 1.00 91.06 92 VAL A O 1
ATOM 708 N N . TYR A 1 93 ? 20.538 -6.506 -8.609 1.00 92.31 93 TYR A N 1
ATOM 709 C CA . TYR A 1 93 ? 20.184 -5.752 -7.419 1.00 92.31 93 TYR A CA 1
ATOM 710 C C . TYR A 1 93 ? 21.326 -4.798 -7.080 1.00 92.31 93 TYR A C 1
ATOM 712 O O . TYR A 1 93 ? 22.445 -5.225 -6.784 1.00 92.31 93 TYR A O 1
ATOM 720 N N . ILE A 1 94 ? 21.038 -3.501 -7.123 1.00 94.31 94 ILE A N 1
ATOM 721 C CA . ILE A 1 94 ? 21.927 -2.437 -6.642 1.00 94.31 94 ILE A CA 1
ATOM 722 C C . ILE A 1 94 ? 21.743 -2.294 -5.131 1.00 94.31 94 ILE A C 1
ATOM 724 O O . ILE A 1 94 ? 22.716 -2.146 -4.388 1.00 94.31 94 ILE A O 1
ATOM 728 N N . THR A 1 95 ? 20.498 -2.418 -4.670 1.00 94.44 95 THR A N 1
ATOM 729 C CA . THR A 1 95 ? 20.145 -2.563 -3.261 1.00 94.44 95 THR A CA 1
ATOM 730 C C . THR A 1 95 ? 19.370 -3.864 -3.052 1.00 94.44 95 THR A C 1
ATOM 732 O O . THR A 1 95 ? 18.651 -4.339 -3.925 1.00 94.44 95 THR A O 1
ATOM 735 N N . THR A 1 96 ? 19.563 -4.497 -1.895 1.00 94.25 96 THR A N 1
ATOM 736 C CA . THR A 1 96 ? 18.986 -5.821 -1.590 1.00 94.25 96 THR A CA 1
ATOM 737 C C . THR A 1 96 ? 17.790 -5.749 -0.642 1.00 94.25 96 THR A C 1
ATOM 739 O O . THR A 1 96 ? 17.134 -6.754 -0.382 1.00 94.25 96 THR A O 1
ATOM 742 N N . PHE A 1 97 ? 17.483 -4.560 -0.117 1.00 95.25 97 PHE A N 1
ATOM 743 C CA . PHE A 1 97 ? 16.404 -4.350 0.841 1.00 95.25 97 PHE A CA 1
ATOM 744 C C . PHE A 1 97 ? 15.600 -3.098 0.511 1.00 95.25 97 PHE A C 1
ATOM 746 O O . PHE A 1 97 ? 16.180 -2.070 0.169 1.00 95.25 97 PHE A O 1
ATOM 753 N N . VAL A 1 98 ? 14.291 -3.159 0.760 1.00 96.06 98 VAL A N 1
ATOM 754 C CA . VAL A 1 98 ? 13.415 -1.985 0.852 1.00 96.06 98 VAL A CA 1
ATOM 755 C C . VAL A 1 98 ? 13.226 -1.639 2.326 1.00 96.06 98 VAL A C 1
ATOM 757 O O . VAL A 1 98 ? 12.570 -2.403 3.039 1.00 96.06 98 VAL A O 1
ATOM 760 N N . PRO A 1 99 ? 13.789 -0.536 2.848 1.00 97.62 99 PRO A N 1
ATOM 761 C CA . PRO A 1 99 ? 13.528 -0.125 4.226 1.00 97.62 99 PRO A CA 1
ATOM 762 C C . PRO A 1 99 ? 12.050 0.223 4.461 1.00 97.62 99 PRO A C 1
ATOM 764 O O . PRO A 1 99 ? 11.320 0.532 3.523 1.00 97.62 99 PRO A O 1
ATOM 767 N N . ALA A 1 100 ? 11.622 0.204 5.724 1.00 96.81 100 ALA A N 1
ATOM 768 C CA . ALA A 1 100 ? 10.279 0.614 6.132 1.00 96.81 100 ALA A CA 1
ATOM 769 C C . ALA A 1 100 ? 9.947 2.043 5.664 1.00 96.81 100 ALA A C 1
ATOM 771 O O . ALA A 1 100 ? 10.764 2.957 5.828 1.00 96.81 100 ALA A O 1
ATOM 772 N N . GLY A 1 101 ? 8.755 2.231 5.096 1.00 97.38 101 GLY A N 1
ATOM 773 C CA . GLY A 1 101 ? 8.271 3.513 4.584 1.00 97.38 101 GLY A CA 1
ATOM 774 C C . GLY A 1 101 ? 9.038 4.036 3.369 1.00 97.38 101 GLY A C 1
ATOM 775 O O . GLY A 1 101 ? 8.971 5.229 3.089 1.00 97.38 101 GLY A O 1
ATOM 776 N N . LYS A 1 102 ? 9.808 3.200 2.666 1.00 98.44 102 LYS A N 1
ATOM 777 C CA . LYS A 1 102 ? 10.588 3.610 1.490 1.00 98.44 102 LYS A CA 1
ATOM 778 C C . LYS A 1 102 ? 10.122 2.931 0.213 1.00 98.44 102 LYS A C 1
ATOM 780 O O . LYS A 1 102 ? 9.397 1.938 0.252 1.00 98.44 102 LYS A O 1
ATOM 785 N N . TYR A 1 103 ? 10.586 3.485 -0.900 1.00 98.56 103 TYR A N 1
ATOM 786 C CA . TYR A 1 103 ? 10.380 2.934 -2.227 1.00 98.56 103 TYR A CA 1
ATOM 787 C C . TYR A 1 103 ? 11.545 2.045 -2.666 1.00 98.56 103 TYR A C 1
ATOM 789 O O . TYR A 1 103 ? 12.643 2.126 -2.107 1.00 98.56 103 TYR A O 1
ATOM 797 N N . PHE A 1 104 ? 11.284 1.210 -3.665 1.00 98.12 104 PHE A N 1
ATOM 798 C CA . PHE A 1 104 ? 12.265 0.392 -4.365 1.00 98.12 104 PHE A CA 1
ATOM 799 C C . PHE A 1 104 ? 11.957 0.412 -5.857 1.00 98.12 104 PHE A C 1
ATOM 801 O O . PHE A 1 104 ? 10.890 -0.043 -6.272 1.00 98.12 104 PHE A O 1
ATOM 808 N N . LEU A 1 105 ? 12.875 0.948 -6.654 1.00 98.12 105 LEU A N 1
ATOM 809 C CA . LEU A 1 105 ? 12.659 1.129 -8.085 1.00 98.12 105 LEU A CA 1
ATOM 810 C C . LEU A 1 105 ? 13.270 -0.008 -8.906 1.00 98.12 105 LEU A C 1
ATOM 812 O O . LEU A 1 105 ? 14.477 -0.237 -8.859 1.00 98.12 105 LEU A O 1
ATOM 816 N N . ILE A 1 106 ? 12.448 -0.668 -9.714 1.00 96.38 106 ILE A N 1
ATOM 817 C CA . ILE A 1 106 ? 12.857 -1.696 -10.670 1.00 96.38 106 ILE A CA 1
ATOM 818 C C . ILE A 1 106 ? 12.721 -1.111 -12.076 1.00 96.38 106 ILE A C 1
ATOM 820 O O . ILE A 1 106 ? 11.638 -0.670 -12.445 1.00 96.38 106 ILE A O 1
ATOM 824 N N . ALA A 1 107 ? 13.790 -1.093 -12.873 1.00 95.88 107 ALA A N 1
ATOM 825 C CA . ALA A 1 107 ? 13.745 -0.519 -14.223 1.00 95.88 107 ALA A CA 1
ATOM 826 C C . ALA A 1 107 ? 14.626 -1.271 -15.227 1.00 95.88 107 ALA A C 1
ATOM 828 O O . ALA A 1 107 ? 15.609 -1.906 -14.855 1.00 95.88 107 ALA A O 1
ATOM 829 N N . ASN A 1 108 ? 14.364 -1.130 -16.524 1.00 93.62 108 ASN A N 1
ATOM 830 C CA . ASN A 1 108 ? 15.276 -1.644 -17.559 1.00 93.62 108 ASN A CA 1
ATOM 831 C C . ASN A 1 108 ? 16.578 -0.816 -17.711 1.00 93.62 108 ASN A C 1
ATOM 833 O O . ASN A 1 108 ? 17.421 -1.126 -18.554 1.00 93.62 108 ASN A O 1
ATOM 837 N N . ALA A 1 109 ? 16.762 0.223 -16.887 1.00 93.56 109 ALA A N 1
ATOM 838 C CA . ALA A 1 109 ? 17.907 1.129 -16.891 1.00 93.56 109 ALA A CA 1
ATOM 839 C C . ALA A 1 109 ? 18.434 1.387 -15.470 1.00 93.56 109 ALA A C 1
ATOM 841 O O . ALA A 1 109 ? 17.660 1.565 -14.534 1.00 93.56 109 ALA A O 1
ATOM 842 N N . THR A 1 110 ? 19.756 1.494 -15.301 1.00 93.62 110 THR A N 1
ATOM 843 C CA . THR A 1 110 ? 20.359 1.815 -13.985 1.00 93.62 110 THR A CA 1
ATOM 844 C C . THR A 1 110 ? 20.130 3.260 -13.531 1.00 93.62 110 THR A C 1
ATOM 846 O O . THR A 1 110 ? 20.019 3.521 -12.331 1.00 93.62 110 THR A O 1
ATOM 849 N N . ALA A 1 111 ? 20.089 4.214 -14.465 1.00 94.88 111 ALA A N 1
ATOM 850 C CA . ALA A 1 111 ? 19.822 5.617 -14.172 1.00 94.88 111 ALA A CA 1
ATOM 851 C C . ALA A 1 111 ? 19.223 6.345 -15.380 1.00 94.88 111 ALA A C 1
ATOM 853 O O . ALA A 1 111 ? 19.660 6.151 -16.517 1.00 94.88 111 ALA A O 1
ATOM 854 N N . PHE A 1 112 ? 18.244 7.214 -15.144 1.00 96.75 112 PHE A N 1
ATOM 855 C CA . PHE A 1 112 ? 17.518 7.922 -16.201 1.00 96.75 112 PHE A CA 1
ATOM 856 C C . PHE A 1 112 ? 16.865 9.202 -15.678 1.00 96.75 112 PHE A C 1
ATOM 858 O O . PHE A 1 112 ? 16.755 9.411 -14.473 1.00 96.75 112 PHE A O 1
ATOM 865 N N . TYR A 1 113 ? 16.457 10.091 -16.581 1.00 97.38 113 TYR A N 1
ATOM 866 C CA . TYR A 1 113 ? 15.778 11.329 -16.199 1.00 97.38 113 TYR A CA 1
ATOM 867 C C . TYR A 1 113 ? 14.257 11.154 -16.161 1.00 97.38 113 TYR A C 1
ATOM 869 O O . TYR A 1 113 ? 13.679 10.553 -17.057 1.00 97.38 113 TYR A O 1
ATOM 877 N N . ILE A 1 114 ? 13.578 11.737 -15.180 1.00 97.00 114 ILE A N 1
ATOM 878 C CA . ILE A 1 114 ? 12.119 11.911 -15.176 1.00 97.00 114 ILE A CA 1
ATOM 879 C C . ILE A 1 114 ? 11.831 13.319 -14.675 1.00 97.00 114 ILE A C 1
ATOM 881 O O . ILE A 1 114 ? 12.373 13.741 -13.655 1.00 97.00 114 ILE A O 1
ATOM 885 N N . ASN A 1 115 ? 11.039 14.085 -15.430 1.00 94.69 115 ASN A N 1
ATOM 886 C CA . ASN A 1 115 ? 10.715 15.482 -15.112 1.00 94.69 115 ASN A CA 1
ATOM 887 C C . ASN A 1 115 ? 11.945 16.354 -14.776 1.00 94.69 115 ASN A C 1
ATOM 889 O O . ASN A 1 115 ? 11.892 17.245 -13.933 1.00 94.69 115 ASN A O 1
ATOM 893 N N . GLY A 1 116 ? 13.076 16.092 -15.443 1.00 94.62 116 GLY A N 1
ATOM 894 C CA . GLY A 1 116 ? 14.338 16.815 -15.246 1.00 94.62 116 GLY A CA 1
ATOM 895 C C . GLY A 1 116 ? 15.180 16.360 -14.046 1.00 94.62 116 GLY A C 1
ATOM 896 O O . GLY A 1 116 ? 16.302 16.841 -13.891 1.00 94.62 116 GLY A O 1
ATOM 897 N N . SER A 1 117 ? 14.698 15.417 -13.237 1.00 96.56 117 SER A N 1
ATOM 898 C CA . SER A 1 117 ? 15.440 14.814 -12.125 1.00 96.56 117 SER A CA 1
ATOM 899 C C . SER A 1 117 ? 16.113 13.517 -12.559 1.00 96.56 117 SER A C 1
ATOM 901 O O . SER A 1 117 ? 15.500 12.710 -13.251 1.00 96.56 117 SER A O 1
ATOM 903 N N . LEU A 1 118 ? 17.368 13.317 -12.146 1.00 97.31 118 LEU A N 1
ATOM 904 C CA . LEU A 1 118 ? 18.056 12.038 -12.312 1.00 97.31 118 LEU A CA 1
ATOM 905 C C . LEU A 1 118 ? 17.550 11.051 -11.255 1.00 97.31 118 LEU A C 1
ATOM 907 O O . LEU A 1 118 ? 17.603 11.351 -10.064 1.00 97.31 118 LEU A O 1
ATOM 911 N N . VAL A 1 119 ? 17.100 9.891 -11.714 1.00 97.38 119 VAL A N 1
ATOM 912 C CA . VAL A 1 119 ? 16.603 8.771 -10.915 1.00 97.38 119 VAL A CA 1
ATOM 913 C C . VAL A 1 119 ? 17.573 7.599 -11.061 1.00 97.38 119 VAL A C 1
ATOM 915 O O . VAL A 1 119 ? 18.143 7.396 -12.136 1.00 97.38 119 VAL A O 1
ATOM 918 N N . HIS A 1 120 ? 17.766 6.840 -9.985 1.00 97.25 120 HIS A N 1
ATOM 919 C CA . HIS A 1 120 ? 18.581 5.632 -9.925 1.00 97.25 120 HIS A CA 1
ATOM 920 C C . HIS A 1 120 ? 17.710 4.430 -9.560 1.00 97.25 120 HIS A C 1
ATOM 922 O O . HIS A 1 120 ? 17.027 4.441 -8.541 1.00 97.25 120 HIS A O 1
ATOM 928 N N . ALA A 1 121 ? 17.765 3.379 -10.371 1.00 96.94 121 ALA A N 1
ATOM 929 C CA . ALA A 1 121 ? 17.067 2.145 -10.048 1.00 96.94 121 ALA A CA 1
ATOM 930 C C . ALA A 1 121 ? 17.742 1.420 -8.868 1.00 96.94 121 ALA A C 1
ATOM 932 O O . ALA A 1 121 ? 18.959 1.485 -8.690 1.00 96.94 121 ALA A O 1
ATOM 933 N N . ASP A 1 122 ? 16.942 0.719 -8.072 1.00 97.06 122 ASP A N 1
ATOM 934 C CA . ASP A 1 122 ? 17.373 -0.147 -6.971 1.00 97.06 122 ASP A CA 1
ATOM 935 C C . ASP A 1 122 ? 17.617 -1.587 -7.433 1.00 97.06 122 ASP A C 1
ATOM 937 O O . ASP A 1 122 ? 18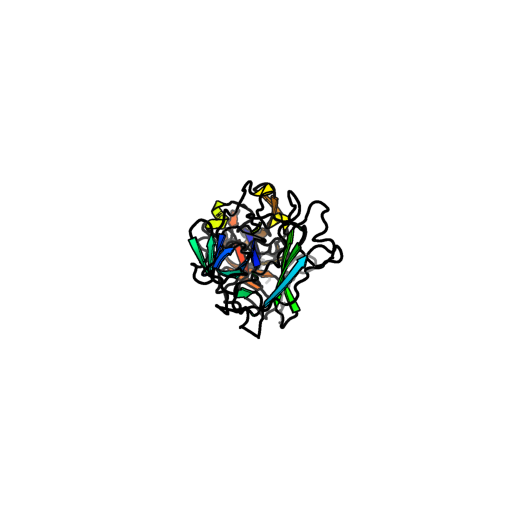.496 -2.284 -6.919 1.00 97.06 122 ASP A O 1
ATOM 941 N N . ALA A 1 123 ? 16.879 -2.010 -8.452 1.00 94.50 123 ALA A N 1
ATOM 942 C CA . ALA A 1 123 ? 17.182 -3.180 -9.250 1.00 94.50 123 ALA A CA 1
ATOM 943 C C . ALA A 1 123 ? 16.955 -2.862 -10.722 1.00 94.50 123 ALA A C 1
ATOM 945 O O . ALA A 1 123 ? 16.156 -1.997 -11.080 1.00 94.50 123 ALA A O 1
ATOM 946 N N . CYS A 1 124 ? 17.657 -3.572 -11.589 1.00 93.44 124 CYS A N 1
ATOM 947 C CA . CYS A 1 124 ? 17.459 -3.407 -13.012 1.00 93.44 124 CYS A CA 1
ATOM 948 C C . CYS A 1 124 ? 17.479 -4.733 -13.763 1.00 93.44 124 CYS A C 1
ATOM 950 O O . CYS A 1 124 ? 18.062 -5.708 -13.288 1.00 93.44 124 CYS A O 1
ATOM 952 N N . TYR A 1 125 ? 16.847 -4.760 -14.936 1.00 90.88 125 TYR A N 1
ATOM 953 C CA . TYR A 1 125 ? 16.730 -5.945 -15.788 1.00 90.88 125 TYR A CA 1
ATOM 954 C C . TYR A 1 125 ? 17.151 -5.661 -17.239 1.00 90.88 125 TYR A C 1
ATOM 956 O O . TYR A 1 125 ? 17.252 -4.513 -17.666 1.00 90.88 125 TYR A O 1
ATOM 964 N N . GLY A 1 126 ? 17.469 -6.718 -17.995 1.00 83.31 126 GLY A N 1
ATOM 965 C CA . GLY A 1 126 ? 17.953 -6.643 -19.381 1.00 83.31 126 GLY A CA 1
ATOM 966 C C . GLY A 1 126 ? 19.007 -7.701 -19.700 1.00 83.31 126 GLY A C 1
ATOM 967 O O . GLY A 1 126 ? 19.328 -8.491 -18.821 1.00 83.31 126 GLY A O 1
ATOM 968 N N . SER A 1 127 ? 19.557 -7.721 -20.928 1.00 57.44 127 SER A N 1
ATOM 969 C CA . SER A 1 127 ? 20.200 -8.877 -21.625 1.00 57.44 127 SER A CA 1
ATOM 970 C C . SER A 1 127 ? 21.405 -9.597 -20.967 1.00 57.44 127 SER A C 1
ATOM 972 O O . SER A 1 127 ? 22.073 -10.425 -21.583 1.00 57.44 127 SER A O 1
ATOM 974 N N . GLY A 1 128 ? 21.651 -9.329 -19.694 1.00 58.94 128 GLY A N 1
ATOM 975 C CA . GLY A 1 128 ? 22.419 -10.117 -18.732 1.00 58.94 128 GLY A CA 1
ATOM 976 C C . GLY A 1 128 ? 22.653 -9.332 -17.438 1.00 58.94 128 GLY A C 1
ATOM 977 O O . GLY A 1 128 ? 23.664 -9.544 -16.777 1.00 58.94 128 GLY A O 1
ATOM 978 N N . ALA A 1 129 ? 21.760 -8.368 -17.168 1.00 62.47 129 ALA A N 1
ATOM 979 C CA . ALA A 1 129 ? 21.718 -7.420 -16.061 1.00 62.47 129 ALA A CA 1
ATOM 980 C C . ALA A 1 129 ? 22.898 -6.425 -15.897 1.00 62.47 129 ALA A C 1
ATOM 982 O O . ALA A 1 129 ? 23.087 -5.819 -14.848 1.00 62.47 129 ALA A O 1
ATOM 983 N N . ASN A 1 130 ? 23.626 -6.121 -16.976 1.00 66.81 130 ASN A N 1
ATOM 984 C CA . ASN A 1 130 ? 24.303 -4.817 -17.113 1.00 66.81 130 ASN A CA 1
ATOM 985 C C . ASN A 1 130 ? 23.346 -3.823 -17.807 1.00 66.81 130 ASN A C 1
ATOM 987 O O . ASN A 1 130 ? 23.529 -3.517 -18.979 1.00 66.81 130 ASN A O 1
ATOM 991 N N . CYS A 1 131 ? 22.285 -3.428 -17.098 1.00 71.38 131 CYS A N 1
ATOM 992 C CA . CYS A 1 131 ? 21.007 -2.870 -17.574 1.00 71.38 131 CYS A CA 1
ATOM 993 C C . CYS A 1 131 ? 21.065 -1.442 -18.159 1.00 71.38 131 CYS A C 1
ATOM 995 O O . CYS A 1 131 ? 20.919 -0.449 -17.446 1.00 71.38 131 CYS A O 1
ATOM 997 N N . ASP A 1 132 ? 21.274 -1.203 -19.437 1.00 63.69 132 ASP A N 1
ATOM 998 C CA . ASP A 1 132 ? 21.389 -2.025 -20.637 1.00 63.69 132 ASP A CA 1
ATOM 999 C C . ASP A 1 132 ? 22.757 -1.777 -21.306 1.00 63.69 132 ASP A C 1
ATOM 1001 O O . ASP A 1 132 ? 23.493 -0.869 -20.931 1.00 63.69 132 ASP A O 1
ATOM 1005 N N . THR A 1 133 ? 23.109 -2.543 -22.336 1.00 61.38 133 THR A N 1
ATOM 1006 C CA . THR A 1 133 ? 24.256 -2.234 -23.204 1.00 61.38 133 THR A CA 1
ATOM 1007 C C . THR A 1 133 ? 23.766 -2.201 -24.641 1.00 61.38 133 THR A C 1
ATOM 1009 O O . THR A 1 133 ? 23.027 -3.087 -25.073 1.00 61.38 133 THR A O 1
ATOM 1012 N N . ALA A 1 134 ? 24.158 -1.173 -25.400 1.00 56.34 134 ALA A N 1
ATOM 1013 C CA . ALA A 1 134 ? 23.801 -1.080 -26.814 1.00 56.34 134 ALA A CA 1
ATOM 1014 C C . ALA A 1 134 ? 24.198 -2.378 -27.559 1.00 56.34 134 ALA A C 1
ATOM 1016 O O . ALA A 1 134 ? 25.315 -2.864 -27.355 1.00 56.34 134 ALA A O 1
ATOM 1017 N N . PRO A 1 135 ? 23.337 -2.929 -28.442 1.00 59.03 135 PRO A N 1
ATOM 1018 C CA . PRO A 1 135 ? 22.256 -2.228 -29.145 1.00 59.03 135 PRO A CA 1
ATOM 1019 C C . PRO A 1 135 ? 20.816 -2.493 -28.663 1.00 59.03 135 PRO A C 1
ATOM 1021 O O . PRO A 1 135 ? 19.909 -1.870 -29.208 1.00 59.03 135 PRO A O 1
ATOM 1024 N N . THR A 1 136 ? 20.570 -3.383 -27.699 1.00 66.31 136 THR A N 1
ATOM 1025 C CA . THR A 1 136 ? 19.201 -3.788 -27.319 1.00 66.31 136 THR A CA 1
ATOM 1026 C C . THR A 1 136 ? 18.828 -3.241 -25.945 1.00 66.31 136 THR A C 1
ATOM 1028 O O . THR A 1 136 ? 19.292 -3.760 -24.930 1.00 66.31 136 THR A O 1
ATOM 1031 N N . PHE A 1 137 ? 17.994 -2.201 -25.927 1.00 77.31 137 PHE A N 1
ATOM 1032 C CA . PHE A 1 137 ? 17.284 -1.769 -24.725 1.00 77.31 137 PHE A CA 1
ATOM 1033 C C . PHE A 1 137 ? 16.092 -2.718 -24.539 1.00 77.31 137 PHE A C 1
ATOM 1035 O O . PHE A 1 137 ? 15.368 -2.918 -25.518 1.00 77.31 137 PHE A O 1
ATOM 1042 N N . PRO A 1 138 ? 15.931 -3.364 -23.375 1.00 80.19 138 PRO A N 1
ATOM 1043 C CA . PRO A 1 138 ? 14.796 -4.246 -23.134 1.00 80.19 138 PRO A CA 1
ATOM 1044 C C . PRO A 1 138 ? 13.475 -3.484 -23.244 1.00 80.19 138 PRO A C 1
ATOM 1046 O O . PRO A 1 138 ? 13.432 -2.292 -22.946 1.00 80.19 138 PRO A O 1
ATOM 1049 N N . ASP A 1 139 ? 12.453 -4.185 -23.713 1.00 85.50 139 ASP A N 1
ATOM 1050 C CA . ASP A 1 139 ? 11.097 -3.679 -23.924 1.00 85.50 139 ASP A CA 1
ATOM 1051 C C . ASP A 1 139 ? 10.127 -4.819 -23.588 1.00 85.50 139 ASP A C 1
ATOM 1053 O O . ASP A 1 139 ? 9.614 -5.526 -24.472 1.00 85.50 139 ASP A O 1
ATOM 1057 N N . PHE A 1 140 ? 10.045 -5.112 -22.289 1.00 87.19 140 PHE A N 1
ATOM 1058 C CA . PHE A 1 140 ? 9.309 -6.262 -21.775 1.00 87.19 140 PHE A CA 1
ATOM 1059 C C . PHE A 1 140 ? 7.852 -5.914 -21.480 1.00 87.19 140 PHE A C 1
ATOM 1061 O O . PHE A 1 140 ? 6.976 -6.630 -21.952 1.00 87.19 140 PHE A O 1
ATOM 1068 N N . ILE A 1 141 ? 7.601 -4.807 -20.784 1.00 90.56 141 ILE A N 1
ATOM 1069 C CA . ILE A 1 141 ? 6.276 -4.299 -20.447 1.00 90.56 141 ILE A CA 1
ATOM 1070 C C . ILE A 1 141 ? 5.700 -3.595 -21.677 1.00 90.56 141 ILE A C 1
ATOM 1072 O O . ILE A 1 141 ? 6.093 -2.482 -22.019 1.00 90.56 141 ILE A O 1
ATOM 1076 N N . ASP A 1 142 ? 4.754 -4.247 -22.347 1.00 88.25 142 ASP A N 1
ATOM 1077 C CA . ASP A 1 142 ? 4.120 -3.713 -23.548 1.00 88.25 142 ASP A CA 1
ATOM 1078 C C . ASP A 1 142 ? 3.263 -2.480 -23.215 1.00 88.25 142 ASP A C 1
ATOM 1080 O O . ASP A 1 142 ? 2.375 -2.517 -22.357 1.00 88.25 142 ASP A O 1
ATOM 1084 N N . ASP A 1 143 ? 3.540 -1.363 -23.886 1.00 89.19 143 ASP A N 1
ATOM 1085 C CA . ASP A 1 143 ? 2.806 -0.120 -23.688 1.00 89.19 143 ASP A CA 1
ATOM 1086 C C . ASP A 1 143 ? 1.553 -0.019 -24.562 1.00 89.19 143 ASP A C 1
ATOM 1088 O O . ASP A 1 143 ? 0.703 0.824 -24.281 1.00 89.19 143 ASP A O 1
ATOM 1092 N N . ILE A 1 144 ? 1.415 -0.866 -25.584 1.00 88.00 144 ILE A N 1
ATOM 1093 C CA . ILE A 1 144 ? 0.289 -0.847 -26.522 1.00 88.00 144 ILE A CA 1
ATOM 1094 C C . ILE A 1 144 ? -0.672 -2.022 -26.337 1.00 88.00 144 ILE A C 1
ATOM 1096 O O . ILE A 1 144 ? -1.529 -2.222 -27.186 1.00 88.00 144 ILE A O 1
ATOM 1100 N N . ARG A 1 145 ? -0.525 -2.818 -25.273 1.00 85.56 145 ARG A N 1
ATOM 1101 C CA . ARG A 1 145 ? -1.405 -3.953 -24.966 1.00 85.56 145 ARG A CA 1
ATOM 1102 C C . ARG A 1 145 ? -1.808 -4.011 -23.504 1.00 85.56 145 ARG A C 1
ATOM 1104 O O . ARG A 1 145 ? -1.193 -3.395 -22.626 1.00 85.56 145 ARG A O 1
ATOM 1111 N N . ALA A 1 146 ? -2.851 -4.788 -23.255 1.00 87.56 146 ALA A N 1
ATOM 1112 C CA . ALA A 1 146 ? -3.208 -5.259 -21.934 1.00 87.56 146 ALA A CA 1
ATOM 1113 C C . ALA A 1 146 ? -2.053 -6.058 -21.312 1.00 87.56 146 ALA A C 1
ATOM 1115 O O . ALA A 1 146 ? -1.311 -6.767 -22.001 1.00 87.56 146 ALA A O 1
ATOM 1116 N N . GLY A 1 147 ? -1.913 -5.944 -19.998 1.00 89.19 147 GLY A N 1
ATOM 1117 C CA . GLY A 1 147 ? -0.927 -6.716 -19.264 1.00 89.19 147 GLY A CA 1
ATOM 1118 C C . GLY A 1 147 ? -1.065 -6.579 -17.761 1.00 89.19 147 GLY A C 1
ATOM 1119 O O . GLY A 1 147 ? -1.884 -5.804 -17.251 1.00 89.19 147 GLY A O 1
ATOM 1120 N N . SER A 1 148 ? -0.249 -7.351 -17.058 1.00 91.50 148 SER A N 1
ATOM 1121 C CA . SER A 1 148 ? -0.173 -7.351 -15.609 1.00 91.50 148 SER A CA 1
ATOM 1122 C C . SER A 1 148 ? 1.274 -7.368 -15.129 1.00 91.50 148 SER A C 1
ATOM 1124 O O . SER A 1 148 ? 2.178 -7.847 -15.809 1.00 91.50 148 SER A O 1
ATOM 1126 N N . VAL A 1 149 ? 1.501 -6.815 -13.942 1.00 92.75 149 VAL A N 1
ATOM 1127 C CA . VAL A 1 149 ? 2.741 -6.998 -13.191 1.00 92.75 149 VAL A CA 1
ATOM 1128 C C . VAL A 1 149 ? 2.395 -7.624 -11.859 1.00 92.75 149 VAL A C 1
ATOM 1130 O O . VAL A 1 149 ? 1.539 -7.111 -11.134 1.00 92.75 149 VAL A O 1
ATOM 1133 N N . GLN A 1 150 ? 3.119 -8.674 -11.499 1.00 92.75 150 GLN A N 1
ATOM 1134 C CA . GLN A 1 150 ? 2.998 -9.321 -10.206 1.00 92.75 150 GLN A CA 1
ATOM 1135 C C . GLN A 1 150 ? 4.300 -9.240 -9.428 1.00 92.75 150 GLN A C 1
ATOM 1137 O O . GLN A 1 150 ? 5.392 -9.322 -9.995 1.00 92.75 150 GLN A O 1
ATOM 1142 N N . ILE A 1 151 ? 4.183 -9.132 -8.107 1.00 93.00 151 ILE A N 1
ATOM 1143 C CA . ILE A 1 151 ? 5.312 -9.298 -7.197 1.00 93.00 151 ILE A CA 1
ATOM 1144 C C . ILE A 1 151 ? 4.998 -10.315 -6.113 1.00 93.00 151 ILE A C 1
ATOM 1146 O O . ILE A 1 151 ? 3.863 -10.438 -5.660 1.00 93.00 151 ILE A O 1
ATOM 1150 N N . GLY A 1 152 ? 6.015 -11.025 -5.635 1.00 91.69 152 GLY A N 1
ATOM 1151 C CA . GLY A 1 152 ? 5.826 -12.034 -4.597 1.00 91.69 152 GLY A CA 1
ATOM 1152 C C . GLY A 1 152 ? 7.110 -12.501 -3.937 1.00 91.69 152 GLY A C 1
ATOM 1153 O O . GLY A 1 152 ? 8.172 -11.924 -4.128 1.00 91.69 152 GLY A O 1
ATOM 1154 N N . ASN A 1 153 ? 7.012 -13.572 -3.158 1.00 89.81 153 ASN A N 1
ATOM 1155 C CA . ASN A 1 153 ? 8.134 -14.251 -2.527 1.00 89.81 153 ASN A CA 1
ATOM 1156 C C . ASN A 1 153 ? 8.352 -15.621 -3.168 1.00 89.81 153 ASN A C 1
ATOM 1158 O O . ASN A 1 153 ? 7.509 -16.511 -3.031 1.00 89.81 153 ASN A O 1
ATOM 1162 N N . ILE A 1 154 ? 9.515 -15.815 -3.788 1.00 87.94 154 ILE A N 1
ATOM 1163 C CA . ILE A 1 154 ? 9.857 -17.057 -4.491 1.00 87.94 154 ILE A CA 1
ATOM 1164 C C . ILE A 1 154 ? 10.005 -18.244 -3.536 1.00 87.94 154 ILE A C 1
ATOM 1166 O O . ILE A 1 154 ? 9.638 -19.369 -3.863 1.00 87.94 154 ILE A O 1
ATOM 1170 N N . ALA A 1 155 ? 10.493 -18.008 -2.314 1.00 86.25 155 ALA A N 1
ATOM 1171 C CA . ALA A 1 155 ? 10.732 -19.068 -1.342 1.00 86.25 155 ALA A CA 1
ATOM 1172 C C . ALA A 1 155 ? 9.426 -19.657 -0.792 1.00 86.25 155 ALA A C 1
ATOM 1174 O O . ALA A 1 155 ? 9.395 -20.826 -0.406 1.00 86.25 155 ALA A O 1
ATOM 1175 N N . THR A 1 156 ? 8.357 -18.857 -0.737 1.00 88.44 156 THR A N 1
ATOM 1176 C CA . THR A 1 156 ? 7.037 -19.296 -0.257 1.00 88.44 156 THR A CA 1
ATOM 1177 C C . THR A 1 156 ? 6.007 -19.443 -1.372 1.00 88.44 156 THR A C 1
ATOM 1179 O O . THR A 1 156 ? 4.883 -19.854 -1.087 1.00 88.44 156 THR A O 1
ATOM 1182 N N . ASN A 1 157 ? 6.370 -19.112 -2.615 1.00 87.81 157 ASN A N 1
ATOM 1183 C CA . ASN A 1 157 ? 5.468 -19.033 -3.761 1.00 87.81 157 ASN A CA 1
ATOM 1184 C C . ASN A 1 157 ? 4.194 -18.230 -3.439 1.00 87.81 157 ASN A C 1
ATOM 1186 O O . ASN A 1 157 ? 3.073 -18.679 -3.668 1.00 87.81 157 ASN A O 1
ATOM 1190 N N . THR A 1 158 ? 4.368 -17.093 -2.759 1.00 90.31 158 THR A N 1
ATOM 1191 C CA . THR A 1 158 ? 3.261 -16.251 -2.289 1.00 90.31 158 THR A CA 1
ATOM 1192 C C . THR A 1 158 ? 3.353 -14.894 -2.952 1.00 90.31 158 THR A C 1
ATOM 1194 O O . THR A 1 158 ? 4.328 -14.180 -2.729 1.00 90.31 158 THR A O 1
ATOM 1197 N N . LEU A 1 159 ? 2.332 -14.535 -3.719 1.00 91.88 159 LEU A N 1
ATOM 1198 C CA . LEU A 1 159 ? 2.208 -13.204 -4.297 1.00 91.88 159 LEU A CA 1
ATOM 1199 C C . LEU A 1 159 ? 1.899 -12.179 -3.203 1.00 91.88 159 LEU A C 1
ATOM 1201 O O . LEU A 1 159 ? 1.178 -12.459 -2.242 1.00 91.88 159 LEU A O 1
ATOM 1205 N N . TRP A 1 160 ? 2.513 -11.013 -3.333 1.00 93.50 160 TRP A N 1
ATOM 1206 C CA . TRP A 1 160 ? 2.369 -9.881 -2.432 1.00 93.50 160 TRP A CA 1
ATOM 1207 C C . TRP A 1 160 ? 1.381 -8.856 -2.968 1.00 93.50 160 TRP A C 1
ATOM 1209 O O . TRP A 1 160 ? 0.594 -8.360 -2.170 1.00 93.50 160 TRP A O 1
ATOM 1219 N N . ASP A 1 161 ? 1.442 -8.569 -4.269 1.00 96.25 161 ASP A N 1
ATOM 1220 C CA . ASP A 1 161 ? 0.613 -7.578 -4.961 1.00 96.25 161 ASP A CA 1
ATOM 1221 C C . ASP A 1 161 ? 0.588 -7.898 -6.468 1.00 96.25 161 ASP A C 1
ATOM 1223 O O . ASP A 1 161 ? 1.548 -8.482 -6.991 1.00 96.25 161 ASP A O 1
ATOM 1227 N N . LYS A 1 162 ? -0.488 -7.518 -7.160 1.00 94.19 162 LYS A N 1
ATOM 1228 C CA . LYS A 1 162 ? -0.616 -7.601 -8.620 1.00 94.19 162 LYS A CA 1
ATOM 1229 C C . LYS A 1 162 ? -1.339 -6.382 -9.172 1.00 94.19 162 LYS A C 1
ATOM 1231 O O . LYS A 1 162 ? -2.368 -5.975 -8.642 1.00 94.19 162 LYS A O 1
ATOM 1236 N N . VAL A 1 163 ? -0.866 -5.863 -10.300 1.00 94.75 163 VAL A N 1
ATOM 1237 C CA . VAL A 1 163 ? -1.468 -4.718 -10.993 1.00 94.75 163 VAL A CA 1
ATOM 1238 C C . VAL A 1 163 ? -1.704 -5.061 -12.452 1.00 94.75 163 VAL A C 1
ATOM 1240 O O . VAL A 1 163 ? -0.745 -5.225 -13.197 1.00 94.75 163 VAL A O 1
ATOM 1243 N N . GLY A 1 164 ? -2.971 -5.114 -12.861 1.00 92.69 164 GLY A N 1
ATOM 1244 C CA . GLY A 1 164 ? -3.380 -5.318 -14.251 1.00 92.69 164 GLY A CA 1
ATOM 1245 C C . GLY A 1 164 ? -4.025 -4.084 -14.882 1.00 92.69 164 GLY A C 1
ATOM 1246 O O . GLY A 1 164 ? -4.753 -3.330 -14.224 1.00 92.69 164 GLY A O 1
ATOM 1247 N N . TRP A 1 165 ? -3.804 -3.898 -16.182 1.00 91.25 165 TRP A N 1
ATOM 1248 C CA . TRP A 1 165 ? -4.466 -2.883 -17.002 1.00 91.25 165 TRP A CA 1
ATOM 1249 C C . TRP A 1 165 ? -4.996 -3.491 -18.293 1.00 91.25 165 TRP A C 1
ATOM 1251 O O . TRP A 1 165 ? -4.334 -4.301 -18.931 1.00 91.25 165 TRP A O 1
ATOM 1261 N N . ASN A 1 166 ? -6.185 -3.053 -18.689 1.00 87.81 166 ASN A N 1
ATOM 1262 C CA . ASN A 1 166 ? -6.843 -3.529 -19.897 1.00 87.81 166 ASN A CA 1
ATOM 1263 C C . ASN A 1 166 ? -6.362 -2.798 -21.153 1.00 87.81 166 ASN A C 1
ATOM 1265 O O . ASN A 1 166 ? -5.684 -1.773 -21.102 1.00 87.81 166 ASN A O 1
ATOM 1269 N N . ASP A 1 167 ? -6.764 -3.324 -22.292 1.00 77.81 167 ASP A N 1
ATOM 1270 C CA . ASP A 1 167 ? -6.750 -2.705 -23.607 1.00 77.81 167 ASP A CA 1
ATOM 1271 C C . ASP A 1 167 ? -8.192 -2.331 -24.027 1.00 77.81 167 ASP A C 1
ATOM 1273 O O . ASP A 1 167 ? -9.046 -2.089 -23.163 1.00 77.81 167 ASP A O 1
ATOM 1277 N N . ASP A 1 168 ? -8.467 -2.210 -25.330 1.00 73.69 168 ASP A N 1
ATOM 1278 C CA . ASP A 1 168 ? -9.800 -1.877 -25.843 1.00 73.69 168 ASP A CA 1
ATOM 1279 C C . ASP A 1 168 ? -10.769 -3.075 -25.914 1.00 73.69 168 ASP A C 1
ATOM 1281 O O . ASP A 1 168 ? -11.988 -2.857 -25.985 1.00 73.69 168 ASP A O 1
ATOM 1285 N N . ASN A 1 169 ? -10.271 -4.314 -25.825 1.00 70.19 169 ASN A N 1
ATOM 1286 C CA . ASN A 1 169 ? -11.080 -5.535 -25.803 1.00 70.19 169 ASN A CA 1
ATOM 1287 C C . ASN A 1 169 ? -11.369 -6.062 -24.375 1.00 70.19 169 ASN A C 1
ATOM 1289 O O . ASN A 1 169 ? -12.387 -6.733 -24.189 1.00 70.19 169 ASN A O 1
ATOM 1293 N N . ASN A 1 170 ? -10.616 -5.582 -23.371 1.00 63.72 170 ASN A N 1
ATOM 1294 C CA . ASN A 1 170 ? -10.785 -5.821 -21.932 1.00 63.72 170 ASN A CA 1
ATOM 1295 C C . ASN A 1 170 ? -10.292 -7.202 -21.451 1.00 63.72 170 ASN A C 1
ATOM 1297 O O . ASN A 1 170 ? -10.903 -7.785 -20.543 1.00 63.72 170 ASN A O 1
ATOM 1301 N N . ASP A 1 171 ? -9.165 -7.674 -21.993 1.00 67.06 171 ASP A N 1
ATOM 1302 C CA . ASP A 1 171 ? -8.739 -9.069 -21.827 1.00 67.06 171 ASP A CA 1
ATOM 1303 C C . ASP A 1 171 ? -7.571 -9.308 -20.833 1.00 67.06 171 ASP A C 1
ATOM 1305 O O . ASP A 1 171 ? -7.285 -10.455 -20.495 1.00 67.06 171 ASP A O 1
ATOM 1309 N N . ALA A 1 172 ? -6.960 -8.270 -20.241 1.00 60.78 172 ALA A N 1
ATOM 1310 C CA . ALA A 1 172 ? -5.792 -8.421 -19.341 1.00 60.78 172 ALA A CA 1
ATOM 1311 C C . ALA A 1 172 ? -6.041 -9.252 -18.073 1.00 60.78 172 ALA A C 1
ATOM 1313 O O . ALA A 1 172 ? -5.136 -9.867 -17.526 1.00 60.78 172 ALA A O 1
ATOM 1314 N N . CYS A 1 173 ? -7.275 -9.221 -17.566 1.00 66.69 173 CYS A N 1
ATOM 1315 C CA . CYS A 1 173 ? -7.693 -9.993 -16.393 1.00 66.69 173 CYS A CA 1
ATOM 1316 C C . CYS A 1 173 ? -8.442 -11.283 -16.770 1.00 66.69 173 CYS A C 1
ATOM 1318 O O . CYS A 1 173 ? -9.063 -11.896 -15.895 1.00 66.69 173 CYS A O 1
ATOM 1320 N N . LEU A 1 174 ? -8.504 -11.648 -18.059 1.00 62.19 174 LEU A N 1
ATOM 1321 C CA . LEU A 1 174 ? -9.280 -12.808 -18.498 1.00 62.19 174 LEU A CA 1
ATOM 1322 C C . LEU A 1 174 ? -8.593 -14.143 -18.230 1.00 62.19 174 LEU A C 1
ATOM 1324 O O . LEU A 1 174 ? -9.317 -15.141 -18.159 1.00 62.19 174 LEU A O 1
ATOM 1328 N N . ASP A 1 175 ? -7.276 -14.175 -18.002 1.00 57.50 175 ASP A N 1
ATOM 1329 C CA . ASP A 1 175 ? -6.685 -15.311 -17.298 1.00 57.50 175 ASP A CA 1
ATOM 1330 C C . ASP A 1 175 ? -6.892 -15.114 -15.780 1.00 57.50 175 ASP A C 1
ATOM 1332 O O . ASP A 1 175 ? -6.384 -14.152 -15.186 1.00 57.50 175 ASP A O 1
ATOM 1336 N N . PRO A 1 176 ? -7.748 -15.926 -15.126 1.00 51.47 176 PRO A N 1
ATOM 1337 C CA . PRO A 1 176 ? -8.078 -15.747 -13.720 1.00 51.47 176 PRO A CA 1
ATOM 1338 C C . PRO A 1 176 ? -6.847 -15.937 -12.829 1.00 51.47 176 PRO A C 1
ATOM 1340 O O . PRO A 1 176 ? -6.515 -17.049 -12.429 1.00 51.47 176 PRO A O 1
ATOM 1343 N N . GLY A 1 177 ? -6.235 -14.832 -12.418 1.00 67.75 177 GLY A N 1
ATOM 1344 C CA . GLY A 1 177 ? -5.060 -14.875 -11.550 1.00 67.75 177 GLY A CA 1
ATOM 1345 C C . GLY A 1 177 ? -4.186 -13.638 -11.640 1.00 67.75 177 GLY A C 1
ATOM 1346 O O . GLY A 1 177 ? -3.554 -13.300 -10.642 1.00 67.75 177 GLY A O 1
ATOM 1347 N N . GLU A 1 178 ? -4.264 -12.915 -12.755 1.00 81.56 178 GLU A N 1
ATOM 1348 C CA . GLU A 1 178 ? -3.229 -11.960 -13.157 1.00 81.56 178 GLU A CA 1
ATOM 1349 C C . GLU A 1 178 ? -3.378 -10.546 -12.577 1.00 81.56 178 GLU A C 1
ATOM 1351 O O . GLU A 1 178 ? -2.435 -9.764 -12.550 1.00 81.56 178 GLU A O 1
ATOM 1356 N N . CYS A 1 179 ? -4.542 -10.207 -12.023 1.00 86.88 179 CYS A N 1
ATOM 1357 C CA . CYS A 1 179 ? -4.802 -8.895 -11.426 1.00 86.88 179 CYS A CA 1
ATOM 1358 C C . CYS A 1 179 ? -5.511 -9.011 -10.067 1.00 86.88 179 CYS A C 1
ATOM 1360 O O . CYS A 1 179 ? -5.967 -10.094 -9.669 1.00 86.88 179 CYS A O 1
ATOM 1362 N N . GLU A 1 180 ? -5.585 -7.909 -9.319 1.00 90.50 180 GLU A N 1
ATOM 1363 C CA . GLU A 1 180 ? -6.405 -7.810 -8.107 1.00 90.50 180 GLU A CA 1
ATOM 1364 C C . GLU A 1 180 ? -7.732 -7.133 -8.441 1.00 90.50 180 GLU A C 1
ATOM 1366 O O . GLU A 1 180 ? -7.770 -5.984 -8.882 1.00 90.50 180 GLU A O 1
ATOM 1371 N N . GLY A 1 181 ? -8.836 -7.852 -8.235 1.00 91.12 181 GLY A N 1
ATOM 1372 C CA . GLY A 1 181 ? -10.174 -7.319 -8.470 1.00 91.12 181 GLY A CA 1
ATOM 1373 C C . GLY A 1 181 ? -10.401 -6.934 -9.932 1.00 91.12 181 GLY A C 1
ATOM 1374 O O . GLY A 1 181 ? -10.430 -7.802 -10.805 1.00 91.12 181 GLY A O 1
ATOM 1375 N N . THR A 1 182 ? -10.634 -5.646 -10.188 1.00 91.06 182 THR A N 1
ATOM 1376 C CA . THR A 1 182 ? -10.916 -5.119 -11.526 1.00 91.06 182 THR A CA 1
ATOM 1377 C C . THR A 1 182 ? -9.658 -4.489 -12.119 1.00 91.06 182 THR A C 1
ATOM 1379 O O . THR A 1 182 ? -9.080 -3.597 -11.503 1.00 91.06 182 THR A O 1
ATOM 1382 N N . ALA A 1 183 ? -9.279 -4.861 -13.347 1.00 91.12 183 ALA A N 1
ATOM 1383 C CA . ALA A 1 183 ? -8.199 -4.175 -14.061 1.00 91.12 183 ALA A CA 1
ATOM 1384 C C . ALA A 1 183 ? -8.460 -2.675 -14.219 1.00 91.12 183 ALA A C 1
ATOM 1386 O O . ALA A 1 183 ? -9.600 -2.197 -14.323 1.00 91.12 183 ALA A O 1
ATOM 1387 N N . ILE A 1 184 ? -7.362 -1.937 -14.329 1.00 91.62 184 ILE A N 1
ATOM 1388 C CA . ILE A 1 184 ? -7.391 -0.523 -14.666 1.00 91.62 184 ILE A CA 1
ATOM 1389 C C . ILE A 1 184 ? -7.895 -0.373 -16.109 1.00 91.62 184 ILE A C 1
ATOM 1391 O O . ILE A 1 184 ? -7.300 -0.940 -17.028 1.00 91.62 184 ILE A O 1
ATOM 1395 N N . PRO A 1 185 ? -8.993 0.371 -16.339 1.00 87.25 185 PRO A N 1
ATOM 1396 C CA . PRO A 1 185 ? -9.518 0.573 -17.678 1.00 87.25 185 PRO A CA 1
ATOM 1397 C C . PRO A 1 185 ? -8.597 1.498 -18.468 1.00 87.25 185 PRO A C 1
ATOM 1399 O O . PRO A 1 185 ? -8.097 2.498 -17.944 1.00 87.25 185 PRO A O 1
ATOM 1402 N N . ASN A 1 186 ? -8.436 1.205 -19.750 1.00 75.00 186 ASN A N 1
ATOM 1403 C CA . ASN A 1 186 ? -7.562 1.966 -20.623 1.00 75.00 186 ASN A CA 1
ATOM 1404 C C . ASN A 1 186 ? -8.315 2.860 -21.626 1.00 75.00 186 ASN A C 1
ATOM 1406 O O . ASN A 1 186 ? -9.541 2.822 -21.722 1.00 75.00 186 ASN A O 1
ATOM 1410 N N . TYR A 1 187 ? -7.571 3.734 -22.314 1.00 63.34 187 TYR A N 1
ATOM 1411 C CA . TYR A 1 187 ? -8.064 4.743 -23.244 1.00 63.34 187 TYR A CA 1
ATOM 1412 C C . TYR A 1 187 ? -7.819 4.422 -24.731 1.00 63.34 187 TYR A C 1
ATOM 1414 O O . TYR A 1 187 ? -8.555 4.965 -25.555 1.00 63.34 187 TYR A O 1
ATOM 1422 N N . ILE A 1 188 ? -6.818 3.606 -25.109 1.00 68.31 188 ILE A N 1
ATOM 1423 C CA . ILE A 1 188 ? -6.472 3.392 -26.534 1.00 68.31 188 ILE A CA 1
ATOM 1424 C C . ILE A 1 188 ? -6.185 1.921 -26.861 1.00 68.31 188 ILE A C 1
ATOM 1426 O O . ILE A 1 188 ? -6.922 1.377 -27.666 1.00 68.31 188 ILE A O 1
ATOM 1430 N N . ASP A 1 189 ? -5.147 1.324 -26.274 1.00 79.00 189 ASP A N 1
ATOM 1431 C CA . ASP A 1 189 ? -4.719 -0.086 -26.400 1.00 79.00 189 ASP A CA 1
ATOM 1432 C C . ASP A 1 189 ? -3.457 -0.191 -25.507 1.00 79.00 189 ASP A C 1
ATOM 1434 O O . ASP A 1 189 ? -2.489 0.498 -25.799 1.00 79.00 189 ASP A O 1
ATOM 1438 N N . GLY A 1 190 ? -3.488 -0.815 -24.321 1.00 85.00 190 GLY A N 1
ATOM 1439 C CA . GLY A 1 190 ? -2.436 -0.674 -23.279 1.00 85.00 190 GLY A CA 1
ATOM 1440 C C . GLY A 1 190 ? -2.156 0.723 -22.670 1.00 85.00 190 GLY A C 1
ATOM 1441 O O . GLY A 1 190 ? -2.751 1.734 -23.034 1.00 85.00 190 GLY A O 1
ATOM 1442 N N . MET A 1 191 ? -1.240 0.810 -21.698 1.00 88.44 191 MET A N 1
ATOM 1443 C CA . MET A 1 191 ? -0.984 2.045 -20.923 1.00 88.44 191 MET A CA 1
ATOM 1444 C C . MET A 1 191 ? -0.620 3.287 -21.761 1.00 88.44 191 MET A C 1
ATOM 1446 O O . MET A 1 191 ? -0.911 4.419 -21.357 1.00 88.44 191 MET A O 1
ATOM 1450 N N . GLY A 1 192 ? 0.035 3.090 -22.901 1.00 89.25 192 GLY A N 1
ATOM 1451 C CA . GLY A 1 192 ? 0.558 4.101 -23.810 1.00 89.25 192 GLY A CA 1
ATOM 1452 C C . GLY A 1 192 ? 1.858 4.766 -23.343 1.00 89.25 192 GLY A C 1
ATOM 1453 O O . GLY A 1 192 ? 2.049 5.070 -22.160 1.00 89.25 192 GLY A O 1
ATOM 1454 N N . ILE A 1 193 ? 2.738 5.070 -24.305 1.00 91.38 193 ILE A N 1
ATOM 1455 C CA . ILE A 1 193 ? 4.001 5.788 -24.070 1.00 91.38 193 ILE A CA 1
ATOM 1456 C C . ILE A 1 193 ? 3.802 7.062 -23.243 1.00 91.38 193 ILE A C 1
ATOM 1458 O O . ILE A 1 193 ? 3.041 7.967 -23.593 1.00 91.38 193 ILE A O 1
ATOM 1462 N N . GLY A 1 194 ? 4.602 7.179 -22.186 1.00 92.25 194 GLY A N 1
ATOM 1463 C CA . GLY A 1 194 ? 4.699 8.360 -21.341 1.00 92.25 194 GLY A CA 1
ATOM 1464 C C . GLY A 1 194 ? 3.618 8.446 -20.272 1.00 92.25 194 GLY A C 1
ATOM 1465 O O . GLY A 1 194 ? 3.624 9.418 -19.523 1.00 92.25 194 GLY A O 1
ATOM 1466 N N . ASN A 1 195 ? 2.715 7.474 -20.168 1.00 93.06 195 ASN A N 1
ATOM 1467 C CA . ASN A 1 195 ? 1.727 7.432 -19.098 1.00 93.06 195 ASN A CA 1
ATOM 1468 C C . ASN A 1 195 ? 2.236 6.657 -17.882 1.00 93.06 195 ASN A C 1
ATOM 1470 O O . ASN A 1 195 ? 3.247 5.960 -17.919 1.00 93.06 195 ASN A O 1
ATOM 1474 N N . GLN A 1 196 ? 1.509 6.810 -16.782 1.00 93.94 196 GLN A N 1
ATOM 1475 C CA . GLN A 1 196 ? 1.784 6.144 -15.520 1.00 93.94 196 GLN A CA 1
ATOM 1476 C C . GLN A 1 196 ? 0.477 5.692 -14.875 1.00 93.94 196 GLN A C 1
ATOM 1478 O O . GLN A 1 196 ? -0.557 6.358 -14.991 1.00 93.94 196 GLN A O 1
ATOM 1483 N N . ILE A 1 197 ? 0.572 4.598 -14.141 1.00 94.88 197 ILE A N 1
ATOM 1484 C CA . ILE A 1 197 ? -0.427 4.124 -13.193 1.00 94.88 197 ILE A CA 1
ATOM 1485 C C . ILE A 1 197 ? 0.192 4.307 -11.808 1.00 94.88 197 ILE A C 1
ATOM 1487 O O . ILE A 1 197 ? 1.319 3.867 -11.596 1.00 94.88 197 ILE A O 1
ATOM 1491 N N . VAL A 1 198 ? -0.483 5.005 -10.888 1.00 96.75 198 VAL A N 1
ATOM 1492 C CA . VAL A 1 198 ? 0.095 5.374 -9.579 1.00 96.75 198 VAL A CA 1
ATOM 1493 C C . VAL A 1 198 ? -0.867 5.063 -8.445 1.00 96.75 198 VAL A C 1
ATOM 1495 O O . VAL A 1 198 ? -1.974 5.600 -8.420 1.00 96.75 198 VAL A O 1
ATOM 1498 N N . ARG A 1 199 ? -0.439 4.220 -7.501 1.00 97.62 199 ARG A N 1
ATOM 1499 C CA . ARG A 1 199 ? -1.243 3.810 -6.346 1.00 97.62 199 ARG A CA 1
ATOM 1500 C C . ARG A 1 199 ? -1.530 5.027 -5.472 1.00 97.62 199 ARG A C 1
ATOM 1502 O O . ARG A 1 199 ? -0.652 5.867 -5.243 1.00 97.62 199 ARG A O 1
ATOM 1509 N N . VAL A 1 200 ? -2.761 5.156 -4.992 1.00 96.56 200 VAL A N 1
ATOM 1510 C CA . VAL A 1 200 ? -3.131 6.249 -4.088 1.00 96.56 200 VAL A CA 1
ATOM 1511 C C . VAL A 1 200 ? -2.534 6.021 -2.697 1.00 96.56 200 VAL A C 1
ATOM 1513 O O . VAL A 1 200 ? -2.208 4.906 -2.296 1.00 96.56 200 VAL A O 1
ATOM 1516 N N . SER A 1 201 ? -2.382 7.094 -1.923 1.00 96.56 201 SER A N 1
ATOM 1517 C CA . SER A 1 201 ? -1.904 6.989 -0.536 1.00 96.56 201 SER A CA 1
ATOM 1518 C C . SER A 1 201 ? -3.042 6.839 0.478 1.00 96.56 201 SER A C 1
ATOM 1520 O O . SER A 1 201 ? -2.791 6.513 1.639 1.00 96.56 201 SER A O 1
ATOM 1522 N N . SER A 1 202 ? -4.290 7.112 0.077 1.00 94.44 202 SER A N 1
ATOM 1523 C CA . SER A 1 202 ? -5.468 7.023 0.944 1.00 94.44 202 SER A CA 1
ATOM 1524 C C . SER A 1 202 ? -6.792 6.997 0.155 1.00 94.44 202 SER A C 1
ATOM 1526 O O . SER A 1 202 ? -6.808 7.386 -1.017 1.00 94.44 202 SER A O 1
ATOM 1528 N N . PRO A 1 203 ? -7.928 6.670 0.811 1.00 91.50 203 PRO A N 1
ATOM 1529 C CA . PRO A 1 203 ? -9.277 6.837 0.263 1.00 91.50 203 PRO A CA 1
ATOM 1530 C C . PRO A 1 203 ? -9.694 8.270 -0.118 1.00 91.50 203 PRO A C 1
ATOM 1532 O O . PRO A 1 203 ? -10.805 8.466 -0.604 1.00 91.50 203 PRO A O 1
ATOM 1535 N N . LEU A 1 204 ? -8.869 9.295 0.114 1.00 88.06 204 LEU A N 1
ATOM 1536 C CA . LEU A 1 204 ? -9.105 10.621 -0.464 1.00 88.06 204 LEU A CA 1
ATOM 1537 C C . LEU A 1 204 ? -8.591 10.721 -1.906 1.00 88.06 204 LEU A C 1
ATOM 1539 O O . LEU A 1 204 ? -9.040 11.615 -2.621 1.00 88.06 204 LEU A O 1
ATOM 1543 N N . ALA A 1 205 ? -7.699 9.827 -2.349 1.00 85.94 205 ALA A N 1
ATOM 1544 C CA . ALA A 1 205 ? -7.201 9.730 -3.727 1.00 85.94 205 ALA A CA 1
ATOM 1545 C C . ALA A 1 205 ? -6.744 11.070 -4.340 1.00 85.94 205 ALA A C 1
ATOM 1547 O O . ALA A 1 205 ? -6.930 11.333 -5.528 1.00 85.94 205 ALA A O 1
ATOM 1548 N N . SER A 1 206 ? -6.160 11.953 -3.524 1.00 88.31 206 SER A N 1
ATOM 1549 C CA . SER A 1 206 ? -5.714 13.265 -3.995 1.00 88.31 206 SER A CA 1
ATOM 1550 C C . SER A 1 206 ? -4.258 13.230 -4.460 1.00 88.31 206 SER A C 1
ATOM 1552 O O . SER A 1 206 ? -3.396 12.623 -3.824 1.00 88.31 206 SER A O 1
ATOM 1554 N N . SER A 1 207 ? -3.951 13.958 -5.536 1.00 88.12 207 SER A N 1
ATOM 1555 C CA . SER A 1 207 ? -2.573 14.118 -6.022 1.00 88.12 207 SER A CA 1
ATOM 1556 C C . SER A 1 207 ? -1.640 14.752 -4.983 1.00 88.12 207 SER A C 1
ATOM 1558 O O . SER A 1 207 ? -0.448 14.453 -4.959 1.00 88.12 207 SER A O 1
ATOM 1560 N N . ALA A 1 208 ? -2.180 15.592 -4.094 1.00 90.44 208 ALA A N 1
ATOM 1561 C CA . ALA A 1 208 ? -1.431 16.187 -2.991 1.00 90.44 208 ALA A CA 1
ATOM 1562 C C . ALA A 1 208 ? -0.966 15.134 -1.969 1.00 90.44 208 ALA A C 1
ATOM 1564 O O . ALA A 1 208 ? 0.160 15.210 -1.473 1.00 90.44 208 ALA A O 1
ATOM 1565 N N . GLU A 1 209 ? -1.800 14.135 -1.673 1.00 91.94 209 GLU A N 1
ATOM 1566 C CA . GLU A 1 209 ? -1.436 13.056 -0.752 1.00 91.94 209 GLU A CA 1
ATOM 1567 C C . GLU A 1 209 ? -0.403 12.101 -1.340 1.00 91.94 209 GLU A C 1
ATOM 1569 O O . GLU A 1 209 ? 0.505 11.701 -0.618 1.00 91.94 209 GLU A O 1
ATOM 1574 N N . ILE A 1 210 ? -0.474 11.813 -2.643 1.00 93.75 210 ILE A N 1
ATOM 1575 C CA . ILE A 1 210 ? 0.511 10.969 -3.346 1.00 93.75 210 ILE A CA 1
ATOM 1576 C C . ILE A 1 210 ? 1.933 11.539 -3.235 1.00 93.75 210 ILE A C 1
ATOM 1578 O O . ILE A 1 210 ? 2.905 10.787 -3.168 1.00 93.75 210 ILE A O 1
ATOM 1582 N N . GLY A 1 211 ? 2.071 12.868 -3.185 1.00 93.00 211 GLY A N 1
ATOM 1583 C CA . GLY A 1 211 ? 3.359 13.537 -2.976 1.00 93.00 211 GLY A CA 1
ATOM 1584 C C . GLY A 1 211 ? 3.787 13.684 -1.510 1.00 93.00 211 GLY A C 1
ATOM 1585 O O . GLY A 1 211 ? 4.911 14.110 -1.259 1.00 93.00 211 GLY A O 1
ATOM 1586 N N . THR A 1 212 ? 2.916 13.368 -0.545 1.00 94.69 212 THR A N 1
ATOM 1587 C CA . THR A 1 212 ? 3.144 13.625 0.893 1.00 94.69 212 THR A CA 1
ATOM 1588 C C . THR A 1 212 ? 3.247 12.341 1.718 1.00 94.69 212 THR A C 1
ATOM 1590 O O . THR A 1 212 ? 3.989 12.297 2.698 1.00 94.69 212 THR A O 1
ATOM 1593 N N . TYR A 1 213 ? 2.532 11.289 1.319 1.00 96.75 213 TYR A N 1
ATOM 1594 C CA . TYR A 1 213 ? 2.416 10.028 2.047 1.00 96.75 213 TYR A CA 1
ATOM 1595 C C . TYR A 1 213 ? 2.800 8.833 1.184 1.00 96.75 213 TYR A C 1
ATOM 1597 O O . TYR A 1 213 ? 2.737 8.887 -0.044 1.00 96.75 213 TYR A O 1
ATOM 1605 N N . GLY A 1 214 ? 3.151 7.734 1.846 1.00 97.06 214 GLY A N 1
ATOM 1606 C CA . GLY A 1 214 ? 3.425 6.461 1.199 1.00 97.06 214 GLY A CA 1
ATOM 1607 C C . GLY A 1 214 ? 2.220 5.951 0.415 1.00 97.06 214 GLY A C 1
ATOM 1608 O O . GLY A 1 214 ? 1.095 5.980 0.917 1.00 97.06 214 GLY A O 1
ATOM 1609 N N . ARG A 1 215 ? 2.462 5.480 -0.808 1.00 98.00 215 ARG A N 1
ATOM 1610 C CA . ARG A 1 215 ? 1.451 4.947 -1.734 1.00 98.00 215 ARG A CA 1
ATOM 1611 C C . ARG A 1 215 ? 1.066 3.513 -1.340 1.00 98.00 215 ARG A C 1
ATOM 1613 O O . ARG A 1 215 ? 1.422 2.557 -2.016 1.00 98.00 215 ARG A O 1
ATOM 1620 N N . ALA A 1 216 ? 0.436 3.378 -0.175 1.00 97.25 216 ALA A N 1
ATOM 1621 C CA . ALA A 1 216 ? 0.189 2.100 0.499 1.00 97.25 216 ALA A CA 1
ATOM 1622 C C . ALA A 1 216 ? -1.234 1.547 0.326 1.00 97.25 216 ALA A C 1
ATOM 1624 O O . ALA A 1 216 ? -1.514 0.449 0.796 1.00 97.25 216 ALA A O 1
ATOM 1625 N N . TYR A 1 217 ? -2.153 2.319 -0.254 1.00 97.75 217 TYR A N 1
ATOM 1626 C CA . TYR A 1 217 ? -3.565 1.953 -0.275 1.00 97.75 217 TYR A CA 1
ATOM 1627 C C . TYR A 1 217 ? -3.831 0.775 -1.220 1.00 97.75 217 TYR A C 1
ATOM 1629 O O . TYR A 1 217 ? -3.502 0.852 -2.402 1.00 97.75 217 TYR A O 1
ATOM 1637 N N . ASP A 1 218 ? -4.458 -0.280 -0.704 1.00 97.12 218 ASP A N 1
ATOM 1638 C CA . ASP A 1 218 ? -4.687 -1.535 -1.426 1.00 97.12 218 ASP A CA 1
ATOM 1639 C C . ASP A 1 218 ? -6.042 -2.147 -1.047 1.00 97.12 218 ASP A C 1
ATOM 1641 O O . ASP A 1 218 ? -6.199 -2.769 -0.002 1.00 97.12 218 ASP A O 1
ATOM 1645 N N . SER A 1 219 ? -7.076 -1.937 -1.850 1.00 96.12 219 SER A N 1
ATOM 1646 C CA . SER A 1 219 ? -8.418 -2.451 -1.571 1.00 96.12 219 SER A CA 1
ATOM 1647 C C . SER A 1 219 ? -8.672 -3.869 -2.085 1.00 96.12 219 SER A C 1
ATOM 1649 O O . SER A 1 219 ? -9.805 -4.358 -1.920 1.00 96.12 219 SER A O 1
ATOM 1651 N N . ASP A 1 220 ? -7.630 -4.521 -2.617 1.00 94.81 220 ASP A N 1
ATOM 1652 C CA . ASP A 1 220 ? -7.679 -5.701 -3.480 1.00 94.81 220 ASP A CA 1
ATOM 1653 C C . ASP A 1 220 ? -8.440 -5.438 -4.807 1.00 94.81 220 ASP A C 1
ATOM 1655 O O . ASP A 1 220 ? -9.116 -6.334 -5.325 1.00 94.81 220 ASP A O 1
ATOM 1659 N N . ASP A 1 221 ? -8.408 -4.201 -5.329 1.00 94.94 221 ASP A N 1
ATOM 1660 C CA . ASP A 1 221 ? -9.045 -3.819 -6.603 1.00 94.94 221 ASP A CA 1
ATOM 1661 C C . ASP A 1 221 ? -8.228 -2.739 -7.335 1.00 94.94 221 ASP A C 1
ATOM 1663 O O . ASP A 1 221 ? -8.280 -1.550 -6.998 1.00 94.94 221 ASP A O 1
ATOM 1667 N N . ASN A 1 222 ? -7.507 -3.133 -8.391 1.00 94.38 222 ASN A N 1
ATOM 1668 C CA . ASN A 1 222 ? -6.602 -2.241 -9.120 1.00 94.38 222 ASN A CA 1
ATOM 1669 C C . ASN A 1 222 ? -7.302 -0.994 -9.683 1.00 94.38 222 ASN A C 1
ATOM 1671 O O . ASN A 1 222 ? -6.714 0.089 -9.721 1.00 94.38 222 ASN A O 1
ATOM 1675 N N . ARG A 1 223 ? -8.571 -1.088 -10.088 1.00 92.31 223 ARG A N 1
ATOM 1676 C CA . ARG A 1 223 ? -9.310 0.068 -10.614 1.00 92.31 223 ARG A CA 1
ATOM 1677 C C . ARG A 1 223 ? -9.552 1.141 -9.553 1.00 92.31 223 ARG A C 1
ATOM 1679 O O . ARG A 1 223 ? -9.648 2.322 -9.903 1.00 92.31 223 ARG A O 1
ATOM 1686 N N . SER A 1 224 ? -9.690 0.734 -8.297 1.00 93.94 224 SER A N 1
ATOM 1687 C CA . SER A 1 224 ? -9.893 1.628 -7.158 1.00 93.94 224 SER A CA 1
ATOM 1688 C C . SER A 1 224 ? -8.583 2.070 -6.519 1.00 93.94 224 SER A C 1
ATOM 1690 O O . SER A 1 224 ? -8.532 3.136 -5.917 1.00 93.94 224 SER A O 1
ATOM 1692 N N . ASP A 1 225 ? -7.516 1.295 -6.661 1.00 96.25 225 ASP A N 1
ATOM 1693 C CA . ASP A 1 225 ? -6.278 1.551 -5.929 1.00 96.25 225 ASP A CA 1
ATOM 1694 C C . ASP A 1 225 ? -5.349 2.553 -6.614 1.00 96.25 225 ASP A C 1
ATOM 1696 O O . ASP A 1 225 ? -4.446 3.100 -5.978 1.00 96.25 225 ASP A O 1
ATOM 1700 N N . PHE A 1 226 ? -5.574 2.835 -7.898 1.00 95.25 226 PHE A N 1
ATOM 1701 C CA . PHE A 1 226 ? -4.656 3.617 -8.715 1.00 95.25 226 PHE A CA 1
ATOM 1702 C C . PHE A 1 226 ? -5.311 4.840 -9.356 1.00 95.25 226 PHE A C 1
ATOM 1704 O O . PHE A 1 226 ? -6.442 4.803 -9.840 1.00 95.25 226 PHE A O 1
ATOM 1711 N N . LEU A 1 227 ? -4.542 5.927 -9.448 1.00 92.94 227 LEU A N 1
ATOM 1712 C CA . LEU A 1 227 ? -4.796 6.987 -10.412 1.00 92.94 227 LEU A CA 1
ATOM 1713 C C . LEU A 1 227 ? -4.126 6.650 -11.745 1.00 92.94 227 LEU A C 1
ATOM 1715 O O . LEU A 1 227 ? -2.948 6.300 -11.811 1.00 92.94 227 LEU A O 1
ATOM 1719 N N . TYR A 1 228 ? -4.884 6.846 -12.812 1.00 90.00 228 TYR A N 1
ATOM 1720 C CA . TYR A 1 228 ? -4.497 6.640 -14.205 1.00 90.00 228 TYR A CA 1
ATOM 1721 C C . TYR A 1 228 ? -5.096 7.772 -15.056 1.00 90.00 228 TYR A C 1
ATOM 1723 O O . TYR A 1 228 ? -5.990 8.473 -14.564 1.00 90.00 228 TYR A O 1
ATOM 1731 N N . PRO A 1 229 ? -4.646 7.990 -16.306 1.00 85.00 229 PRO A N 1
ATOM 1732 C CA . PRO A 1 229 ? -4.964 9.200 -17.071 1.00 85.00 229 PRO A CA 1
ATOM 1733 C C . PRO A 1 229 ? -6.446 9.610 -17.094 1.00 85.00 229 PRO A C 1
ATOM 1735 O O . PRO A 1 229 ? -6.769 10.782 -16.890 1.00 85.00 229 PRO A O 1
ATOM 1738 N N . THR A 1 230 ? -7.360 8.648 -17.249 1.00 77.81 230 THR A N 1
ATOM 1739 C CA . THR A 1 230 ? -8.813 8.892 -17.328 1.00 77.81 230 THR A CA 1
ATOM 1740 C C . THR A 1 230 ? -9.437 9.357 -16.005 1.00 77.81 230 THR A C 1
ATOM 1742 O O . THR A 1 230 ? -10.384 10.140 -16.022 1.00 77.81 230 THR A O 1
ATOM 1745 N N . VAL A 1 231 ? -8.922 8.903 -14.858 1.00 69.94 231 VAL A N 1
ATOM 1746 C CA . VAL A 1 231 ? -9.461 9.228 -13.521 1.00 69.94 231 VAL A CA 1
ATOM 1747 C C . VAL A 1 231 ? -8.690 10.369 -12.865 1.00 69.94 231 VAL A C 1
ATOM 1749 O O . VAL A 1 231 ? -9.283 11.284 -12.299 1.00 69.94 231 VAL A O 1
ATOM 1752 N N . GLY A 1 232 ? -7.364 10.367 -12.985 1.00 61.88 232 GLY A N 1
ATOM 1753 C CA . GLY A 1 232 ? -6.516 11.424 -12.443 1.00 61.88 232 GLY A CA 1
ATOM 1754 C C . GLY A 1 232 ? -6.547 12.715 -13.264 1.00 61.88 232 GLY A C 1
ATOM 1755 O O . GLY A 1 232 ? -6.058 13.742 -12.793 1.00 61.88 232 GLY A O 1
ATOM 1756 N N . GLY A 1 233 ? -7.092 12.673 -14.487 1.00 64.19 233 GLY A N 1
ATOM 1757 C CA . GLY A 1 233 ? -7.144 13.820 -15.395 1.00 64.19 233 GLY A CA 1
ATOM 1758 C C . GLY A 1 233 ? -5.759 14.326 -15.804 1.00 64.19 233 GLY A C 1
ATOM 1759 O O . GLY A 1 233 ? -5.610 15.506 -16.120 1.00 64.19 233 GLY A O 1
ATOM 1760 N N . PHE A 1 234 ? -4.743 13.461 -15.756 1.00 71.62 234 PHE A N 1
ATOM 1761 C CA . PHE A 1 234 ? -3.373 13.797 -16.126 1.00 71.62 234 PHE A CA 1
ATOM 1762 C C . PHE A 1 234 ? -2.949 13.047 -17.386 1.00 71.62 234 PHE A C 1
ATOM 1764 O O . PHE A 1 234 ? -3.325 11.903 -17.612 1.00 71.62 234 PHE A O 1
ATOM 1771 N N . THR A 1 235 ? -2.129 13.702 -18.200 1.00 81.38 235 THR A N 1
ATOM 1772 C CA . THR A 1 235 ? -1.418 13.090 -19.325 1.00 81.38 235 THR A CA 1
ATOM 1773 C C . THR A 1 235 ? 0.069 13.176 -19.039 1.00 81.38 235 THR A C 1
ATOM 1775 O O . THR A 1 235 ? 0.540 14.245 -18.636 1.00 81.38 235 THR A O 1
ATOM 1778 N N . GLY A 1 236 ? 0.811 12.103 -19.288 1.00 89.06 236 GLY A N 1
ATOM 1779 C CA . GLY A 1 236 ? 2.241 12.083 -19.006 1.00 89.06 236 GLY A CA 1
ATOM 1780 C C . GLY A 1 236 ? 2.591 11.575 -17.600 1.00 89.06 236 GLY A C 1
ATOM 1781 O O . GLY A 1 236 ? 1.729 11.180 -16.811 1.00 89.06 236 GLY A O 1
ATOM 1782 N N . ILE A 1 237 ? 3.881 11.651 -17.272 1.00 93.19 237 ILE A N 1
ATOM 1783 C CA . ILE A 1 237 ? 4.435 11.270 -15.968 1.00 93.19 237 ILE A CA 1
ATOM 1784 C C . ILE A 1 237 ? 4.359 12.471 -15.026 1.00 93.19 237 ILE A C 1
ATOM 1786 O O . ILE A 1 237 ? 5.188 13.378 -15.090 1.00 93.19 237 ILE A O 1
ATOM 1790 N N . LEU A 1 238 ? 3.357 12.497 -14.148 1.00 93.62 238 LEU A N 1
ATOM 1791 C CA . LEU A 1 238 ? 3.183 13.563 -13.156 1.00 93.62 238 LEU A CA 1
ATOM 1792 C C . LEU A 1 238 ? 3.967 13.297 -11.866 1.00 93.62 238 LEU A C 1
ATOM 1794 O O . LEU A 1 238 ? 4.397 14.238 -11.199 1.00 93.62 238 LEU A O 1
ATOM 1798 N N . PHE A 1 239 ? 4.135 12.026 -11.506 1.00 95.31 239 PHE A N 1
ATOM 1799 C CA . PHE A 1 239 ? 4.750 11.625 -10.250 1.00 95.31 239 PHE A CA 1
ATOM 1800 C C . PHE A 1 239 ? 6.078 10.949 -10.560 1.00 95.31 239 PHE A C 1
ATOM 1802 O O . PHE A 1 239 ? 6.123 9.944 -11.266 1.00 95.31 239 PHE A O 1
ATOM 1809 N N . ASN A 1 240 ? 7.166 11.517 -10.045 1.00 96.69 240 ASN A N 1
ATOM 1810 C CA . ASN A 1 240 ? 8.459 10.858 -10.148 1.00 96.69 240 ASN A CA 1
ATOM 1811 C C . ASN A 1 240 ? 8.421 9.550 -9.340 1.00 96.69 240 ASN A C 1
ATOM 1813 O O . ASN A 1 240 ? 7.802 9.538 -8.263 1.00 96.69 240 ASN A O 1
ATOM 1817 N N . PRO A 1 241 ? 9.087 8.490 -9.829 1.00 97.94 241 PRO A N 1
ATOM 1818 C CA . PRO A 1 241 ? 9.342 7.326 -9.004 1.00 97.94 241 PRO A CA 1
ATOM 1819 C C . PRO A 1 241 ? 10.300 7.700 -7.867 1.00 97.94 241 PRO A C 1
ATOM 1821 O O . PRO A 1 241 ? 11.172 8.560 -8.026 1.00 97.94 241 PRO A O 1
ATOM 1824 N N . GLY A 1 242 ? 10.124 7.051 -6.729 1.00 97.88 242 GLY A N 1
ATOM 1825 C CA . GLY A 1 242 ? 11.017 7.045 -5.594 1.00 97.88 242 GLY A CA 1
ATOM 1826 C C . GLY A 1 242 ? 11.901 5.803 -5.580 1.00 97.88 242 GLY A C 1
ATOM 1827 O O . GLY A 1 242 ? 11.642 4.803 -6.245 1.00 97.88 242 GLY A O 1
ATOM 1828 N N . GLN A 1 243 ? 12.954 5.872 -4.779 1.00 97.25 243 GLN A N 1
ATOM 1829 C CA . GLN A 1 243 ? 13.988 4.845 -4.653 1.00 97.25 243 GLN A CA 1
ATOM 1830 C C . GLN A 1 243 ? 14.457 4.724 -3.193 1.00 97.25 243 GLN A C 1
ATOM 1832 O O . GLN A 1 243 ? 14.153 5.571 -2.347 1.00 97.25 243 GLN A O 1
ATOM 1837 N N . THR A 1 244 ? 15.246 3.702 -2.856 1.00 97.50 244 THR A N 1
ATOM 1838 C CA . THR A 1 244 ? 15.615 3.433 -1.447 1.00 97.50 244 THR A CA 1
ATOM 1839 C C . THR A 1 244 ? 16.436 4.544 -0.778 1.00 97.50 244 THR A C 1
ATOM 1841 O O . THR A 1 244 ? 16.489 4.635 0.460 1.00 97.50 244 THR A O 1
ATOM 1844 N N . THR A 1 245 ? 17.081 5.416 -1.560 1.00 97.06 245 THR A N 1
ATOM 1845 C CA . THR A 1 245 ? 17.836 6.566 -1.037 1.00 97.06 245 THR A CA 1
ATOM 1846 C C . THR A 1 245 ? 16.949 7.734 -0.624 1.00 97.06 245 THR A C 1
ATOM 1848 O O . THR A 1 245 ? 17.417 8.600 0.116 1.00 97.06 245 THR A O 1
ATOM 1851 N N . ASP A 1 246 ? 15.690 7.757 -1.057 1.00 97.75 246 ASP A N 1
ATOM 1852 C CA . ASP A 1 246 ? 14.769 8.838 -0.729 1.00 97.75 246 ASP A CA 1
ATOM 1853 C C . ASP A 1 246 ? 14.389 8.834 0.760 1.00 97.75 246 ASP A C 1
ATOM 1855 O O . ASP A 1 246 ? 14.580 7.831 1.473 1.00 97.75 246 ASP A O 1
ATOM 1859 N N . PRO A 1 247 ? 13.889 9.967 1.285 1.00 97.81 247 PRO A N 1
ATOM 1860 C CA . PRO A 1 247 ? 13.307 10.013 2.616 1.00 97.81 247 PRO A CA 1
ATOM 1861 C C . PRO A 1 247 ? 12.167 9.000 2.760 1.00 97.81 247 PRO A C 1
ATOM 1863 O O . PRO A 1 247 ? 11.416 8.756 1.819 1.00 97.81 247 PRO A O 1
ATOM 1866 N N . ALA A 1 248 ? 12.025 8.429 3.956 1.00 97.62 248 ALA A N 1
ATOM 1867 C CA . ALA A 1 248 ? 10.869 7.593 4.249 1.00 97.62 248 ALA A CA 1
ATOM 1868 C C . ALA A 1 248 ? 9.589 8.440 4.225 1.00 97.62 248 ALA A C 1
ATOM 1870 O O . ALA A 1 248 ? 9.550 9.536 4.792 1.00 97.62 248 ALA A O 1
ATOM 1871 N N . MET A 1 249 ? 8.553 7.909 3.589 1.00 96.88 249 MET A N 1
ATOM 1872 C CA . MET A 1 249 ? 7.229 8.503 3.525 1.00 96.88 249 MET A CA 1
ATOM 1873 C C . MET A 1 249 ? 6.362 7.958 4.663 1.00 96.88 249 MET A C 1
ATOM 1875 O O . MET A 1 249 ? 6.370 6.748 4.908 1.00 96.88 249 MET A O 1
ATOM 1879 N N . PRO A 1 250 ? 5.581 8.807 5.353 1.00 95.19 250 PRO A N 1
ATOM 1880 C CA . PRO A 1 250 ? 4.653 8.329 6.367 1.00 95.19 250 PRO A CA 1
ATOM 1881 C C . PRO A 1 250 ? 3.589 7.418 5.746 1.00 95.19 250 PRO A C 1
ATOM 1883 O O . PRO A 1 250 ? 2.999 7.750 4.715 1.00 95.19 250 PRO A O 1
ATOM 1886 N N . VAL A 1 251 ? 3.332 6.286 6.395 1.00 95.06 251 VAL A N 1
ATOM 1887 C CA . VAL A 1 251 ? 2.287 5.331 6.016 1.00 95.06 251 VAL A CA 1
ATOM 1888 C C . VAL A 1 251 ? 1.015 5.715 6.760 1.00 95.06 251 VAL A C 1
ATOM 1890 O O . VAL A 1 251 ? 1.007 5.739 7.984 1.00 95.06 251 VAL A O 1
ATOM 1893 N N . ILE A 1 252 ? -0.050 6.056 6.034 1.00 94.75 252 ILE A N 1
ATOM 1894 C CA . ILE A 1 252 ? -1.325 6.482 6.643 1.00 94.75 252 ILE A CA 1
ATOM 1895 C C . ILE A 1 252 ? -2.472 5.506 6.374 1.00 94.75 252 ILE A C 1
ATOM 1897 O O . ILE A 1 252 ? -3.483 5.531 7.078 1.00 94.75 252 ILE A O 1
ATOM 1901 N N . THR A 1 253 ? -2.308 4.631 5.382 1.00 96.19 253 THR A N 1
ATOM 1902 C CA . THR A 1 253 ? -3.274 3.595 5.013 1.00 96.19 253 THR A CA 1
ATOM 1903 C C . THR A 1 253 ? -2.568 2.296 4.624 1.00 96.19 253 THR A C 1
ATOM 1905 O O . THR A 1 253 ? -1.369 2.136 4.861 1.00 96.19 253 THR A O 1
ATOM 1908 N N . GLY A 1 254 ? -3.335 1.354 4.088 1.00 96.38 254 GLY A N 1
ATOM 1909 C CA . GLY A 1 254 ? -2.904 0.011 3.752 1.00 96.38 254 GLY A CA 1
ATOM 1910 C C . GLY A 1 254 ? -4.044 -0.762 3.118 1.00 96.38 254 GLY A C 1
ATOM 1911 O O . GLY A 1 254 ? -4.998 -0.167 2.600 1.00 96.38 254 GLY A O 1
ATOM 1912 N N . ARG A 1 255 ? -4.025 -2.081 3.306 1.00 96.94 255 ARG A N 1
ATOM 1913 C CA . ARG A 1 255 ? -5.165 -2.927 2.971 1.00 96.94 255 ARG A CA 1
ATOM 1914 C C . ARG A 1 255 ? -6.293 -2.809 3.993 1.00 96.94 255 ARG A C 1
ATOM 1916 O O . ARG A 1 255 ? -6.011 -2.939 5.188 1.00 96.94 255 ARG A O 1
ATOM 1923 N N . PRO A 1 256 ? -7.567 -2.565 3.611 1.00 97.81 256 PRO A N 1
ATOM 1924 C CA . PRO A 1 256 ? -8.675 -2.506 4.560 1.00 97.81 256 PRO A CA 1
ATOM 1925 C C . PRO A 1 256 ? -8.722 -3.746 5.461 1.00 97.81 256 PRO A C 1
ATOM 1927 O O . PRO A 1 256 ? -8.925 -4.865 4.992 1.00 97.81 256 PRO A O 1
ATOM 1930 N N . GLY A 1 257 ? -8.603 -3.553 6.777 1.00 97.06 257 GLY A N 1
ATOM 1931 C CA . GLY A 1 257 ? -8.658 -4.626 7.774 1.00 97.06 257 GLY A CA 1
ATOM 1932 C C . GLY A 1 257 ? -10.069 -5.167 8.020 1.00 97.06 257 GLY A C 1
ATOM 1933 O O . GLY A 1 257 ? -10.495 -5.269 9.167 1.00 97.06 25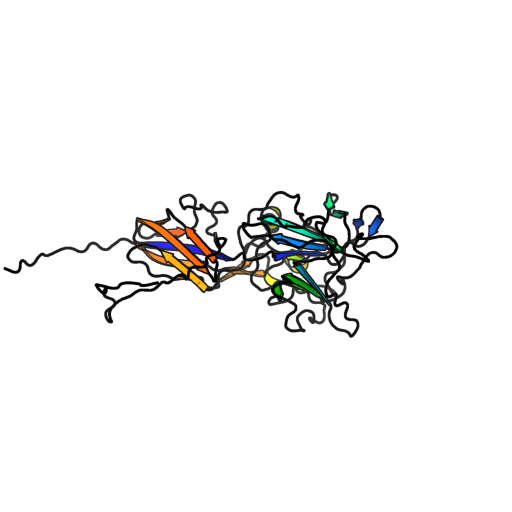7 GLY A O 1
ATOM 1934 N N . VAL A 1 258 ? -10.832 -5.471 6.968 1.00 97.25 258 VAL A N 1
ATOM 1935 C CA . VAL A 1 258 ? -12.195 -6.012 7.079 1.00 97.25 258 VAL A CA 1
ATOM 1936 C C . VAL A 1 258 ? -12.146 -7.353 7.808 1.00 97.25 258 VAL A C 1
ATOM 1938 O O . VAL A 1 258 ? -11.352 -8.225 7.471 1.00 97.25 258 VAL A O 1
ATOM 1941 N N . GLY A 1 259 ? -12.994 -7.525 8.821 1.00 96.00 259 GLY A N 1
ATOM 1942 C CA . GLY A 1 259 ? -12.955 -8.704 9.685 1.00 96.00 259 GLY A CA 1
ATOM 1943 C C . GLY A 1 259 ? -11.999 -8.581 10.874 1.00 96.00 259 GLY A C 1
ATOM 1944 O O . GLY A 1 259 ? -12.007 -9.468 11.728 1.00 96.00 259 GLY A O 1
ATOM 1945 N N . ALA A 1 260 ? -11.224 -7.493 10.983 1.00 95.75 260 ALA A N 1
ATOM 1946 C CA . ALA A 1 260 ? -10.402 -7.246 12.162 1.00 95.75 260 ALA A CA 1
ATOM 1947 C C . ALA A 1 260 ? -11.274 -7.208 13.419 1.00 95.75 260 ALA A C 1
ATOM 1949 O O . ALA A 1 260 ? -12.339 -6.588 13.438 1.00 95.75 260 ALA A O 1
ATOM 1950 N N . VAL A 1 261 ? -10.812 -7.864 14.476 1.00 95.56 261 VAL A N 1
ATOM 1951 C CA . VAL A 1 261 ? -11.482 -7.919 15.771 1.00 95.56 261 VAL A CA 1
ATOM 1952 C C . VAL A 1 261 ? -10.938 -6.804 16.648 1.00 95.56 261 VAL A C 1
ATOM 1954 O O . VAL A 1 261 ? -9.724 -6.644 16.785 1.00 95.56 261 VAL A O 1
ATOM 1957 N N . ILE A 1 262 ? -11.842 -6.050 17.267 1.00 96.12 262 ILE A N 1
ATOM 1958 C CA . ILE A 1 262 ? -11.497 -4.942 18.151 1.00 96.12 262 ILE A CA 1
ATOM 1959 C C . ILE A 1 262 ? -12.137 -5.171 19.512 1.00 96.12 262 ILE A C 1
ATOM 1961 O O . ILE A 1 262 ? -13.344 -5.394 19.603 1.00 96.12 262 ILE A O 1
ATOM 1965 N N . ALA A 1 263 ? -11.332 -5.095 20.569 1.00 94.06 263 ALA A N 1
ATOM 1966 C CA . ALA A 1 263 ? -11.779 -5.257 21.946 1.00 94.06 263 ALA A CA 1
ATOM 1967 C C . ALA A 1 263 ? -11.119 -4.228 22.871 1.00 94.06 263 ALA A C 1
ATOM 1969 O O . ALA A 1 263 ? -9.967 -3.845 22.675 1.00 94.06 263 ALA A O 1
ATOM 1970 N N . SER A 1 264 ? -11.855 -3.803 23.895 1.00 94.56 264 SER A N 1
ATOM 1971 C CA . SER A 1 264 ? -11.368 -2.955 24.985 1.00 94.56 264 SER A CA 1
ATOM 1972 C C . SER A 1 264 ? -11.226 -3.797 26.254 1.00 94.56 264 SER A C 1
ATOM 1974 O O . SER A 1 264 ? -11.967 -4.757 26.451 1.00 94.56 264 SER A O 1
ATOM 1976 N N . ASN A 1 265 ? -10.272 -3.453 27.119 1.00 93.31 265 ASN A N 1
ATOM 1977 C CA . ASN A 1 265 ? -10.081 -4.122 28.409 1.00 93.31 265 ASN A CA 1
ATOM 1978 C C . ASN A 1 265 ? -10.978 -3.571 29.537 1.00 93.31 265 ASN A C 1
ATOM 1980 O O . ASN A 1 265 ? -10.695 -3.815 30.713 1.00 93.31 265 ASN A O 1
ATOM 1984 N N . ASP A 1 266 ? -12.030 -2.815 29.212 1.00 90.94 266 ASP A N 1
ATOM 1985 C CA . ASP A 1 266 ? -13.018 -2.400 30.204 1.00 90.94 266 ASP A CA 1
ATOM 1986 C C . ASP A 1 266 ? -13.952 -3.552 30.595 1.00 90.94 266 ASP A C 1
ATOM 1988 O O . ASP A 1 266 ? -14.094 -4.552 29.897 1.00 90.94 266 ASP A O 1
ATOM 1992 N N . ALA A 1 267 ? -14.607 -3.412 31.745 1.00 80.69 267 ALA A N 1
ATOM 1993 C CA . ALA A 1 267 ? -15.386 -4.498 32.335 1.00 80.69 267 ALA A CA 1
ATOM 1994 C C . ALA A 1 267 ? -16.726 -4.785 31.629 1.00 80.69 267 ALA A C 1
ATOM 1996 O O . ALA A 1 267 ? -17.375 -5.773 31.975 1.00 80.69 267 ALA A O 1
ATOM 1997 N N . LEU A 1 268 ? -17.185 -3.912 30.721 1.00 81.62 268 LEU A N 1
ATOM 1998 C CA . LEU A 1 268 ? -18.557 -3.946 30.200 1.00 81.62 268 LEU A CA 1
ATOM 1999 C C . LEU A 1 268 ? -18.667 -3.972 28.676 1.00 81.62 268 LEU A C 1
ATOM 2001 O O . LEU A 1 268 ? -19.718 -4.389 28.180 1.00 81.62 268 LEU A O 1
ATOM 2005 N N . SER A 1 269 ? -17.654 -3.526 27.929 1.00 85.00 269 SER A N 1
ATOM 2006 C CA . SER A 1 269 ? -17.732 -3.601 26.472 1.00 85.00 269 SER A CA 1
ATOM 2007 C C . SER A 1 269 ? -17.603 -5.038 25.965 1.00 85.00 269 SER A C 1
ATOM 2009 O O . SER A 1 269 ? -16.978 -5.904 26.576 1.00 85.00 269 SER A O 1
ATOM 2011 N N . GLY A 1 270 ? -18.250 -5.297 24.829 1.00 84.12 270 GLY A N 1
ATOM 2012 C CA . GLY A 1 270 ? -17.953 -6.470 24.012 1.00 84.12 270 GLY A CA 1
ATOM 2013 C C . GLY A 1 270 ? -16.853 -6.161 22.997 1.00 84.12 270 GLY A C 1
ATOM 2014 O O . GLY A 1 270 ? -16.354 -5.041 22.911 1.00 84.12 270 GLY A O 1
ATOM 2015 N N . SER A 1 271 ? -16.526 -7.144 22.164 1.00 91.62 271 SER A N 1
ATOM 2016 C CA . SER A 1 271 ? -15.779 -6.890 20.934 1.00 91.62 271 SER A CA 1
ATOM 2017 C C . SER A 1 271 ? -16.690 -6.448 19.797 1.00 91.62 271 SER A C 1
ATOM 2019 O O . SER A 1 271 ? -17.876 -6.777 19.760 1.00 91.62 271 SER A O 1
ATOM 2021 N N . THR A 1 272 ? -16.097 -5.777 18.820 1.00 95.38 272 THR A N 1
ATOM 2022 C CA . THR A 1 272 ? -16.699 -5.514 17.514 1.00 95.38 272 THR A CA 1
ATOM 2023 C C . THR A 1 272 ? -15.804 -6.070 16.410 1.00 95.38 272 THR A C 1
ATOM 2025 O O . THR A 1 272 ? -14.679 -6.507 16.668 1.00 95.38 272 THR A O 1
ATOM 2028 N N . VAL A 1 273 ? -16.311 -6.048 15.183 1.00 96.44 273 VAL A N 1
ATOM 2029 C CA . VAL A 1 273 ? -15.574 -6.439 13.984 1.00 96.44 273 VAL A CA 1
ATOM 2030 C C . VAL A 1 273 ? -15.596 -5.270 13.006 1.00 96.44 273 VAL A C 1
ATOM 2032 O O . VAL A 1 273 ? -16.647 -4.661 12.796 1.00 96.44 273 VAL A O 1
ATOM 2035 N N . ALA A 1 274 ? -14.445 -4.939 12.426 1.00 98.25 274 ALA A N 1
ATOM 2036 C CA . ALA A 1 274 ? -14.368 -3.942 11.368 1.00 98.25 274 ALA A CA 1
ATOM 2037 C C . ALA A 1 274 ? -15.102 -4.449 10.117 1.00 98.25 274 ALA A C 1
ATOM 2039 O O . ALA A 1 274 ? -14.944 -5.602 9.713 1.00 98.25 274 ALA A O 1
ATOM 2040 N N . TYR A 1 275 ? -15.911 -3.597 9.498 1.00 97.69 275 TYR A N 1
ATOM 2041 C CA . TYR A 1 275 ? -16.718 -3.948 8.325 1.00 97.69 275 TYR A CA 1
ATOM 2042 C C . TYR A 1 275 ? -16.235 -3.184 7.096 1.00 97.69 275 TYR A C 1
ATOM 2044 O O . TYR A 1 275 ? -15.548 -2.185 7.239 1.00 97.69 275 TYR A O 1
ATOM 2052 N N . ARG A 1 276 ? -16.573 -3.634 5.883 1.00 97.44 276 ARG A N 1
ATOM 2053 C CA . ARG A 1 276 ? -16.238 -2.901 4.652 1.00 97.44 276 ARG A CA 1
ATOM 2054 C C . ARG A 1 276 ? -17.185 -1.710 4.481 1.00 97.44 276 ARG A C 1
ATOM 2056 O O . ARG A 1 276 ? -18.400 -1.887 4.519 1.00 97.44 276 ARG A O 1
ATOM 2063 N N . ALA A 1 277 ? -16.631 -0.528 4.254 1.00 97.25 277 ALA A N 1
ATOM 2064 C CA . ALA A 1 277 ? -17.343 0.667 3.805 1.00 97.25 277 ALA A CA 1
ATOM 2065 C C . ALA A 1 277 ? -16.618 1.260 2.589 1.00 97.25 277 ALA A C 1
ATOM 2067 O O . ALA A 1 277 ? -15.467 0.901 2.345 1.00 97.25 277 ALA A O 1
ATOM 2068 N N . THR A 1 278 ? -17.271 2.141 1.830 1.00 96.38 278 THR A N 1
ATOM 2069 C CA . THR A 1 278 ? -16.653 2.830 0.686 1.00 96.38 278 THR A CA 1
ATOM 2070 C C . THR A 1 278 ? -16.844 4.337 0.770 1.00 96.38 278 THR A C 1
ATOM 2072 O O . THR A 1 278 ? -17.771 4.834 1.416 1.00 96.38 278 THR A O 1
ATOM 2075 N N . VAL A 1 279 ? -15.933 5.068 0.137 1.00 95.25 279 VAL A N 1
ATOM 2076 C CA . VAL A 1 279 ? -16.046 6.501 -0.114 1.00 95.25 279 VAL A CA 1
ATOM 2077 C C . VAL A 1 279 ? -15.738 6.766 -1.583 1.00 95.25 279 VAL A C 1
ATOM 2079 O O . VAL A 1 279 ? -14.761 6.254 -2.120 1.00 95.25 279 VAL A O 1
ATOM 2082 N N . SER A 1 280 ? -16.562 7.582 -2.235 1.00 94.19 280 SER A N 1
ATOM 2083 C CA . SER A 1 280 ? -16.273 8.068 -3.583 1.00 94.19 280 SER A CA 1
ATOM 2084 C C . SER A 1 280 ? -15.331 9.265 -3.495 1.00 94.19 280 SER A C 1
ATOM 2086 O O . SER A 1 280 ? -15.722 10.316 -2.980 1.00 94.19 280 SER A O 1
ATOM 2088 N N . SER A 1 281 ? -14.130 9.151 -4.060 1.00 90.25 281 SER A N 1
ATOM 2089 C CA . SER A 1 281 ? -13.209 10.279 -4.240 1.00 90.25 281 SER A CA 1
ATOM 2090 C C . SER A 1 281 ? -12.528 10.208 -5.599 1.00 90.25 281 SER A C 1
ATOM 2092 O O . SER A 1 281 ? -12.327 9.126 -6.128 1.00 90.25 281 SER A O 1
ATOM 2094 N N . ALA A 1 282 ? -12.223 11.358 -6.203 1.00 84.50 282 ALA A N 1
ATOM 2095 C CA . ALA A 1 282 ? -11.599 11.456 -7.531 1.00 84.50 282 ALA A CA 1
ATOM 2096 C C . ALA A 1 282 ? -12.292 10.648 -8.660 1.00 84.50 282 ALA A C 1
ATOM 2098 O O . ALA A 1 282 ? -11.692 10.408 -9.697 1.00 84.50 282 ALA A O 1
ATOM 2099 N N . GLY A 1 283 ? -13.563 10.256 -8.497 1.00 84.31 283 GLY A N 1
ATOM 2100 C CA . GLY A 1 283 ? -14.292 9.434 -9.474 1.00 84.31 283 GLY A CA 1
ATOM 2101 C C . GLY A 1 283 ? -14.089 7.919 -9.331 1.00 84.31 283 GLY A C 1
ATOM 2102 O O . GLY A 1 283 ? -14.527 7.179 -10.210 1.00 84.31 283 GLY A O 1
ATOM 2103 N N . ILE A 1 284 ? -13.470 7.464 -8.239 1.00 88.56 284 ILE A N 1
ATOM 2104 C CA . ILE A 1 284 ? -13.270 6.052 -7.886 1.00 88.56 284 ILE A CA 1
ATOM 2105 C C . ILE A 1 284 ? -13.888 5.737 -6.514 1.00 88.56 284 ILE A C 1
ATOM 2107 O O . ILE A 1 284 ? -13.974 6.601 -5.638 1.00 88.56 284 ILE A O 1
ATOM 2111 N N . GLU A 1 285 ? -14.358 4.500 -6.342 1.00 93.06 285 GLU A N 1
ATOM 2112 C CA . GLU A 1 285 ? -14.940 3.995 -5.091 1.00 93.06 285 GLU A CA 1
ATOM 2113 C C . GLU A 1 285 ? -13.858 3.310 -4.257 1.00 93.06 285 GLU A C 1
ATOM 2115 O O . GLU A 1 285 ? -13.356 2.249 -4.621 1.00 93.06 285 GLU A O 1
ATOM 2120 N N . LEU A 1 286 ? -13.509 3.910 -3.124 1.00 94.75 286 LEU A N 1
ATOM 2121 C CA . LEU A 1 286 ? -12.381 3.501 -2.294 1.00 94.75 286 LEU A CA 1
ATOM 2122 C C . LEU A 1 286 ? -12.895 2.822 -1.025 1.00 94.75 286 LEU A C 1
ATOM 2124 O O . LEU A 1 286 ? -13.559 3.444 -0.190 1.00 94.75 286 LEU A O 1
ATOM 2128 N N . ALA A 1 287 ? -12.596 1.535 -0.862 1.00 96.94 287 ALA A N 1
ATOM 2129 C CA . ALA A 1 287 ? -12.925 0.782 0.339 1.00 96.94 287 ALA A CA 1
ATOM 2130 C C . ALA A 1 287 ? -12.065 1.173 1.557 1.00 96.94 287 ALA A C 1
ATOM 2132 O O . ALA A 1 287 ? -10.884 1.491 1.447 1.00 96.94 287 ALA A O 1
ATOM 2133 N N . TYR A 1 288 ? -12.648 1.090 2.749 1.00 97.44 288 TYR A N 1
ATOM 2134 C CA . TYR A 1 288 ? -11.960 1.207 4.036 1.00 97.44 288 TYR A CA 1
ATOM 2135 C C . TYR A 1 288 ? -12.664 0.334 5.086 1.00 97.44 288 TYR A C 1
ATOM 2137 O O . TYR A 1 288 ? -13.780 -0.143 4.858 1.00 97.44 288 TYR A O 1
ATOM 2145 N N . ALA A 1 289 ? -12.016 0.097 6.233 1.00 98.25 289 ALA A N 1
ATOM 2146 C CA . ALA A 1 289 ? -12.536 -0.796 7.273 1.00 98.25 289 ALA A CA 1
ATOM 2147 C C . ALA A 1 289 ? -12.807 -0.069 8.605 1.00 98.25 289 ALA A C 1
ATOM 2149 O O . ALA A 1 289 ? -11.969 -0.112 9.513 1.00 98.25 289 ALA A O 1
ATOM 2150 N N . PRO A 1 290 ? -13.945 0.636 8.750 1.00 98.25 290 PRO A N 1
ATOM 2151 C CA . PRO A 1 290 ? -14.307 1.277 10.006 1.00 98.25 290 PRO A CA 1
ATOM 2152 C C . PRO A 1 290 ? -14.756 0.274 11.073 1.00 98.25 290 PRO A C 1
ATOM 2154 O O . PRO A 1 290 ? -15.272 -0.807 10.780 1.00 98.25 290 PRO A O 1
ATOM 2157 N N . PHE A 1 291 ? -14.647 0.686 12.334 1.00 98.38 291 PHE A N 1
ATOM 2158 C CA . PHE A 1 291 ? -15.209 -0.027 13.478 1.00 98.38 291 PHE A CA 1
ATOM 2159 C C . PHE A 1 291 ? -15.795 0.926 14.519 1.00 98.38 291 PHE A C 1
ATOM 2161 O O . PHE A 1 291 ? -15.429 2.099 14.597 1.00 98.38 291 PHE A O 1
ATOM 2168 N N . ALA A 1 292 ? -16.687 0.392 15.356 1.00 98.19 292 ALA A N 1
ATOM 2169 C CA . ALA A 1 292 ? -17.188 1.072 16.543 1.00 98.19 292 ALA A CA 1
ATOM 2170 C C . ALA A 1 292 ? -17.442 0.063 17.673 1.00 98.19 292 ALA A C 1
ATOM 2172 O O . ALA A 1 292 ? -18.182 -0.906 17.485 1.00 98.19 292 ALA A O 1
ATOM 2173 N N . ILE A 1 293 ? -16.836 0.293 18.841 1.00 96.25 293 ILE A N 1
ATOM 2174 C CA . ILE A 1 293 ? -17.115 -0.422 20.090 1.00 96.25 293 ILE A CA 1
ATOM 2175 C C . ILE A 1 293 ? -18.110 0.430 20.888 1.00 96.25 293 ILE A C 1
ATOM 2177 O O . ILE A 1 293 ? -17.716 1.451 21.463 1.00 96.25 293 ILE A O 1
ATOM 2181 N N . PRO A 1 294 ? -19.405 0.079 20.917 1.00 95.62 294 PRO A N 1
ATOM 2182 C CA . PRO A 1 294 ? -20.374 0.815 21.711 1.00 95.62 294 PRO A CA 1
ATOM 2183 C C . PRO A 1 294 ? -20.264 0.432 23.191 1.00 95.62 294 PRO A C 1
ATOM 2185 O O . PRO A 1 294 ? -19.790 -0.647 23.543 1.00 95.62 294 PRO A O 1
ATOM 2188 N N . ARG A 1 295 ? -20.811 1.288 24.061 1.00 93.56 295 ARG A N 1
ATOM 2189 C CA . ARG A 1 295 ? -21.000 1.013 25.498 1.00 93.56 295 ARG A CA 1
ATOM 2190 C C . ARG A 1 295 ? -19.693 0.741 26.258 1.00 93.56 295 ARG A C 1
ATOM 2192 O O . ARG A 1 295 ? -19.706 0.011 27.244 1.00 93.56 295 ARG A O 1
ATOM 2199 N N . VAL A 1 296 ? -18.592 1.362 25.841 1.00 95.50 296 VAL A N 1
ATOM 2200 C CA . VAL A 1 296 ? -17.325 1.308 26.580 1.00 95.50 296 VAL A CA 1
ATOM 2201 C C . VAL A 1 296 ? -17.458 2.161 27.831 1.00 95.50 296 VAL A C 1
ATOM 2203 O O . VAL A 1 296 ? -17.898 3.309 27.750 1.00 95.50 296 VAL A O 1
ATOM 2206 N N . THR A 1 297 ? -17.109 1.608 28.990 1.00 94.75 297 THR A N 1
ATOM 2207 C CA . THR A 1 297 ? -17.175 2.331 30.269 1.00 94.75 297 THR A CA 1
ATOM 2208 C C . THR A 1 297 ? -16.383 3.641 30.195 1.00 94.75 297 THR A C 1
ATOM 2210 O O . THR A 1 297 ? -15.302 3.673 29.621 1.00 94.75 297 THR A O 1
ATOM 2213 N N . SER A 1 298 ? -16.869 4.745 30.763 1.00 95.50 298 SER A N 1
ATOM 2214 C CA . SER A 1 298 ? -16.068 5.975 30.834 1.00 95.50 298 SER A CA 1
ATOM 2215 C C . SER A 1 298 ? -14.830 5.764 31.713 1.00 95.50 298 SER A C 1
ATOM 2217 O O . SER A 1 298 ? -14.955 5.223 32.812 1.00 95.50 298 SER A O 1
ATOM 2219 N N . GLY A 1 299 ? -13.655 6.200 31.266 1.00 95.75 299 GLY A N 1
ATOM 2220 C CA . GLY A 1 299 ? -12.385 5.938 31.947 1.00 95.75 299 GLY A CA 1
ATOM 2221 C C . GLY A 1 299 ? -11.210 5.902 30.978 1.00 95.75 299 GLY A C 1
ATOM 2222 O O . GLY A 1 299 ? -11.327 6.388 29.857 1.00 95.75 299 GLY A O 1
ATOM 2223 N N . THR A 1 300 ? -10.091 5.325 31.409 1.00 97.38 300 THR A N 1
ATOM 2224 C CA . THR A 1 300 ? -8.902 5.127 30.571 1.00 97.38 300 THR A CA 1
ATOM 2225 C C . THR A 1 300 ? -8.678 3.640 30.362 1.00 97.38 300 THR A C 1
ATOM 2227 O O . THR A 1 300 ? -8.556 2.901 31.339 1.00 97.38 300 THR A O 1
ATOM 2230 N N . TRP A 1 301 ? -8.589 3.220 29.103 1.00 97.31 301 TRP A N 1
ATOM 2231 C CA . TRP A 1 301 ? -8.545 1.810 28.724 1.00 97.31 301 TRP A CA 1
ATOM 2232 C C . TRP A 1 301 ? -7.420 1.505 27.743 1.00 97.31 301 TRP A C 1
ATOM 2234 O O . TRP A 1 301 ? -6.765 2.395 27.188 1.00 97.31 301 TRP A O 1
ATOM 2244 N N . THR A 1 302 ? -7.224 0.211 27.535 1.00 96.56 302 THR A N 1
ATOM 2245 C CA . THR A 1 302 ? -6.414 -0.348 26.465 1.00 96.56 302 THR A CA 1
ATOM 2246 C C . THR A 1 302 ? -7.341 -0.997 25.449 1.00 96.56 302 THR A C 1
ATOM 2248 O O . THR A 1 302 ? -8.197 -1.803 25.811 1.00 96.56 302 THR A O 1
ATOM 2251 N N . VAL A 1 303 ? -7.142 -0.666 24.179 1.00 96.69 303 VAL A N 1
ATOM 2252 C CA . VAL A 1 303 ? -7.835 -1.279 23.047 1.00 96.69 303 VAL A CA 1
ATOM 2253 C C . VAL A 1 303 ? -6.849 -2.133 22.269 1.00 96.69 303 VAL A C 1
ATOM 2255 O O . VAL A 1 303 ? -5.724 -1.710 22.010 1.00 96.69 303 VAL A O 1
ATOM 2258 N N . ILE A 1 304 ? -7.271 -3.332 21.892 1.00 95.31 304 ILE A N 1
ATOM 2259 C CA . ILE A 1 304 ? -6.531 -4.221 21.002 1.00 95.31 304 ILE A CA 1
ATOM 2260 C C . ILE A 1 304 ? -7.319 -4.335 19.703 1.00 95.31 304 ILE A C 1
ATOM 2262 O O . ILE A 1 304 ? -8.524 -4.592 19.721 1.00 95.31 304 ILE A O 1
ATOM 2266 N N . VAL A 1 305 ? -6.623 -4.143 18.588 1.00 96.00 305 VAL A N 1
ATOM 2267 C CA . VAL A 1 305 ? -7.117 -4.357 17.226 1.00 96.00 305 VAL A CA 1
ATOM 2268 C C . VAL A 1 305 ? -6.280 -5.477 16.626 1.00 96.00 305 VAL A C 1
ATOM 2270 O O . VAL A 1 305 ? -5.056 -5.398 16.684 1.00 96.00 305 VAL A O 1
ATOM 2273 N N . ALA A 1 306 ? -6.903 -6.518 16.079 1.00 94.75 306 ALA A N 1
ATOM 2274 C CA . ALA A 1 306 ? -6.185 -7.663 15.526 1.00 94.75 306 ALA A CA 1
ATOM 2275 C C . ALA A 1 306 ? -6.826 -8.191 14.238 1.00 94.75 306 ALA A C 1
ATOM 2277 O O . ALA A 1 306 ? -8.049 -8.238 14.123 1.00 94.75 306 ALA A O 1
ATOM 2278 N N . SER A 1 307 ? -5.999 -8.627 13.289 1.00 93.38 307 SER A N 1
ATOM 2279 C CA . SER A 1 307 ? -6.411 -9.288 12.049 1.00 93.38 307 SER A CA 1
ATOM 2280 C C . SER A 1 307 ? -5.340 -10.285 11.612 1.00 93.38 307 SER A C 1
ATOM 2282 O O . SER A 1 307 ? -4.164 -9.933 11.513 1.00 93.38 307 SER A O 1
ATOM 2284 N N . GLY A 1 308 ? -5.728 -11.538 11.364 1.00 89.94 308 GLY A N 1
ATOM 2285 C CA . GLY A 1 308 ? -4.777 -12.610 11.055 1.00 89.94 308 GLY A CA 1
ATOM 2286 C C . GLY A 1 308 ? -3.697 -12.743 12.136 1.00 89.94 308 GLY A C 1
ATOM 2287 O O . GLY A 1 308 ? -4.007 -12.892 13.317 1.00 89.94 308 GLY A O 1
ATOM 2288 N N . SER A 1 309 ? -2.429 -12.669 11.729 1.00 89.62 309 SER A N 1
ATOM 2289 C CA . SER A 1 309 ? -1.258 -12.679 12.616 1.00 89.62 309 SER A CA 1
ATOM 2290 C C . SER A 1 309 ? -0.804 -11.288 13.064 1.00 89.62 309 SER A C 1
ATOM 2292 O O . SER A 1 309 ? 0.250 -11.180 13.681 1.00 89.62 309 SER A O 1
ATOM 2294 N N . TYR A 1 310 ? -1.542 -10.223 12.750 1.00 92.38 310 TYR A N 1
ATOM 2295 C CA . TYR A 1 310 ? -1.147 -8.847 13.046 1.00 92.38 310 TYR A CA 1
ATOM 2296 C C . TYR A 1 310 ? -2.057 -8.226 14.100 1.00 92.38 310 TYR A C 1
ATOM 2298 O O . TYR A 1 310 ? -3.259 -8.497 14.153 1.00 92.38 310 TYR A O 1
ATOM 2306 N N . TYR A 1 311 ? -1.493 -7.366 14.943 1.00 94.19 311 TYR A N 1
ATOM 2307 C CA . TYR A 1 311 ? -2.254 -6.618 15.932 1.00 94.19 311 TYR A CA 1
ATOM 2308 C C . TYR A 1 311 ? -1.649 -5.247 16.216 1.00 94.19 311 TYR A C 1
ATOM 2310 O O . TYR A 1 311 ? -0.503 -4.961 15.878 1.00 94.19 311 TYR A O 1
ATOM 2318 N N . LYS A 1 312 ? -2.437 -4.407 16.882 1.00 94.56 312 LYS A N 1
ATOM 2319 C CA . LYS A 1 312 ? -2.003 -3.154 17.486 1.00 94.56 312 LYS A CA 1
ATOM 2320 C C . LYS A 1 312 ? -2.660 -3.020 18.850 1.00 94.56 312 LYS A C 1
ATOM 2322 O O . LYS A 1 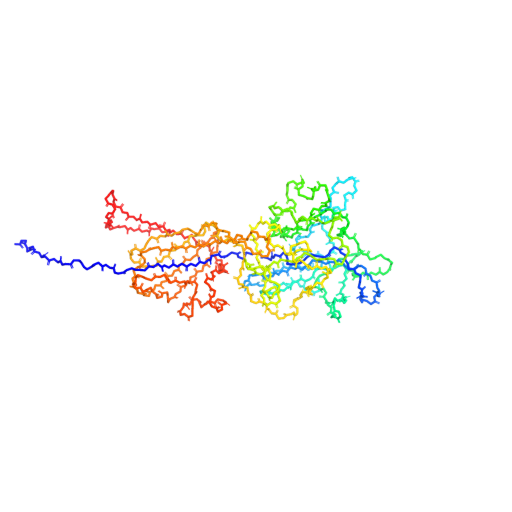312 ? -3.858 -3.266 19.000 1.00 94.56 312 LYS A O 1
ATOM 2327 N N . GLN A 1 313 ? -1.876 -2.613 19.841 1.00 95.06 313 GLN A N 1
ATOM 2328 C CA . GLN A 1 313 ? -2.384 -2.238 21.153 1.00 95.06 313 GLN A CA 1
ATOM 2329 C C . GLN A 1 313 ? -2.322 -0.719 21.303 1.00 95.06 313 GLN A C 1
ATOM 2331 O O . GLN A 1 313 ? -1.259 -0.120 21.160 1.00 95.06 313 GLN A O 1
ATOM 2336 N N . LEU A 1 314 ? -3.459 -0.117 21.632 1.00 96.94 314 LEU A N 1
ATOM 2337 C CA . LEU A 1 314 ? -3.615 1.303 21.906 1.00 96.94 314 LEU A CA 1
ATOM 2338 C C . LEU A 1 314 ? -3.892 1.476 23.395 1.00 96.94 314 LEU A C 1
ATOM 2340 O O . LEU A 1 314 ? -4.950 1.098 23.892 1.00 96.94 314 LEU A O 1
ATOM 2344 N N . SER A 1 315 ? -2.929 2.029 24.118 1.00 97.50 315 SER A N 1
ATOM 2345 C CA . SER A 1 315 ? -3.079 2.387 25.530 1.00 97.50 315 SER A CA 1
ATOM 2346 C C . SER A 1 315 ? -3.560 3.833 25.673 1.00 97.50 315 SER A C 1
ATOM 2348 O O . SER A 1 315 ? -3.544 4.600 24.711 1.00 97.50 315 SER A O 1
ATOM 2350 N N . ASN A 1 316 ? -3.953 4.220 26.890 1.00 97.44 316 ASN A N 1
ATOM 2351 C CA . ASN A 1 316 ? -4.399 5.577 27.224 1.00 97.44 316 ASN A CA 1
ATOM 2352 C C . ASN A 1 316 ? -5.650 6.039 26.451 1.00 97.44 316 ASN A C 1
ATOM 2354 O O . ASN A 1 316 ? -5.846 7.231 26.225 1.00 97.44 316 ASN A O 1
ATOM 2358 N N . VAL A 1 317 ? -6.532 5.111 26.066 1.00 97.88 317 VAL A N 1
ATOM 2359 C CA . VAL A 1 317 ? -7.789 5.456 25.394 1.00 97.88 317 VAL A CA 1
ATOM 2360 C C . VAL A 1 317 ? -8.767 6.025 26.418 1.00 97.88 317 VAL A C 1
ATOM 2362 O O . VAL A 1 317 ? -9.359 5.284 27.202 1.00 97.88 317 VAL A O 1
ATOM 2365 N N . VAL A 1 318 ? -8.917 7.351 26.429 1.00 97.75 318 VAL A N 1
ATOM 2366 C CA . VAL A 1 318 ? -9.807 8.061 27.357 1.00 97.75 318 VAL A CA 1
ATOM 2367 C C . VAL A 1 318 ? -11.221 8.133 26.786 1.00 97.75 318 VAL A C 1
ATOM 2369 O O . VAL A 1 318 ? -11.480 8.864 25.833 1.00 97.75 318 VAL A O 1
ATOM 2372 N N . VAL A 1 319 ? -12.152 7.409 27.403 1.00 97.56 319 VAL A N 1
ATOM 2373 C CA . VAL A 1 319 ? -13.573 7.394 27.043 1.00 97.56 319 VAL A CA 1
ATOM 2374 C C . VAL A 1 319 ? -14.347 8.340 27.945 1.00 97.56 319 VAL A C 1
ATOM 2376 O O . VAL A 1 319 ? -14.401 8.162 29.165 1.00 97.56 319 VAL A O 1
ATOM 2379 N N . THR A 1 320 ? -14.984 9.339 27.341 1.00 96.38 320 THR A N 1
ATOM 2380 C CA . THR A 1 320 ? -15.892 10.252 28.042 1.00 96.38 320 THR A CA 1
ATOM 2381 C C . THR A 1 320 ? -17.347 9.810 27.878 1.00 96.38 320 THR A C 1
ATOM 2383 O O . THR A 1 320 ? -17.704 9.035 26.992 1.00 96.38 320 THR A O 1
ATOM 2386 N N . VAL A 1 321 ? -18.203 10.255 28.794 1.00 95.44 321 VAL A N 1
ATOM 2387 C CA . VAL A 1 321 ? -19.618 9.867 28.815 1.00 95.44 321 VAL A CA 1
ATOM 2388 C C . VAL A 1 321 ? -20.340 10.412 27.584 1.00 95.44 321 VAL A C 1
ATOM 2390 O O . VAL A 1 321 ? -20.220 11.598 27.286 1.00 95.44 321 VAL A O 1
ATOM 2393 N N . ASN A 1 322 ? -21.137 9.569 26.920 1.00 94.25 322 ASN A N 1
ATOM 2394 C CA . ASN A 1 322 ? -21.961 9.921 25.758 1.00 94.25 322 ASN A CA 1
ATOM 2395 C C . ASN A 1 322 ? -21.174 10.568 24.605 1.00 94.25 322 ASN A C 1
ATOM 2397 O O . ASN A 1 322 ? -21.715 11.397 23.874 1.00 94.25 322 ASN A O 1
ATOM 2401 N N . SER A 1 323 ? -19.903 10.201 24.438 1.00 96.50 323 SER A N 1
ATOM 2402 C CA . SER A 1 323 ? -19.062 10.680 23.344 1.00 96.50 323 SER A CA 1
ATOM 2403 C C . SER A 1 323 ? -18.675 9.555 22.390 1.00 96.50 323 SER A C 1
ATOM 2405 O O . SER A 1 323 ? -18.736 8.371 22.733 1.00 96.50 323 SER A O 1
ATOM 2407 N N . ASN A 1 324 ? -18.281 9.947 21.179 1.00 97.50 324 ASN A N 1
ATOM 2408 C CA . ASN A 1 324 ? -17.538 9.090 20.270 1.00 97.50 324 ASN A CA 1
ATOM 2409 C C . ASN A 1 324 ? -16.069 9.518 20.295 1.00 97.50 324 ASN A C 1
ATOM 2411 O O . ASN A 1 324 ? -15.763 10.680 20.026 1.00 97.50 324 ASN A O 1
ATOM 2415 N N . ILE A 1 325 ? -15.185 8.586 20.629 1.00 97.25 325 ILE A N 1
ATOM 2416 C CA . ILE A 1 325 ? -13.746 8.799 20.687 1.00 97.25 325 ILE A CA 1
ATOM 2417 C C . ILE A 1 325 ? -13.108 8.056 19.526 1.00 97.25 325 ILE A C 1
ATOM 2419 O O . ILE A 1 325 ? -13.132 6.828 19.467 1.00 97.25 325 ILE A O 1
ATOM 2423 N N . ASN A 1 326 ? -12.512 8.821 18.624 1.00 97.69 326 ASN A N 1
ATOM 2424 C CA . ASN A 1 326 ? -11.741 8.279 17.522 1.00 97.69 326 ASN A CA 1
ATOM 2425 C C . ASN A 1 326 ? -10.345 7.876 18.022 1.00 97.69 326 ASN A C 1
ATOM 2427 O O . ASN A 1 326 ? -9.714 8.649 18.751 1.00 97.69 326 ASN A O 1
ATOM 2431 N N . ILE A 1 327 ? -9.875 6.685 17.651 1.00 96.94 327 ILE A N 1
ATOM 2432 C CA . ILE A 1 327 ? -8.548 6.170 18.006 1.00 96.94 327 ILE A CA 1
ATOM 2433 C C . ILE A 1 327 ? -7.786 5.660 16.767 1.00 96.94 327 ILE A C 1
ATOM 2435 O O . ILE A 1 327 ? -8.420 5.123 15.857 1.00 96.94 327 ILE A O 1
ATOM 2439 N N . PRO A 1 328 ? -6.444 5.783 16.737 1.00 96.88 328 PRO A N 1
ATOM 2440 C CA . PRO A 1 328 ? -5.609 6.536 17.679 1.00 96.88 328 PRO A CA 1
ATOM 2441 C C . PRO A 1 328 ? -5.917 8.044 17.666 1.00 96.88 328 PRO A C 1
ATOM 2443 O O . PRO A 1 328 ? -6.582 8.557 16.767 1.00 96.88 328 PRO A O 1
ATOM 2446 N N . ASN A 1 329 ? -5.472 8.755 18.700 1.00 96.19 329 ASN A N 1
ATOM 2447 C CA . ASN A 1 329 ? -5.533 10.213 18.778 1.00 96.19 329 ASN A CA 1
ATOM 2448 C C . ASN A 1 329 ? -4.327 10.778 19.551 1.00 96.19 329 ASN A C 1
ATOM 2450 O O . ASN A 1 329 ? -3.483 10.021 20.018 1.00 96.19 329 ASN A O 1
ATOM 2454 N N . ALA A 1 330 ? -4.245 12.103 19.717 1.00 96.06 330 ALA A N 1
ATOM 2455 C CA . ALA A 1 330 ? -3.114 12.768 20.386 1.00 96.06 330 ALA A CA 1
ATOM 2456 C C . ALA A 1 330 ? -2.803 12.300 21.822 1.00 96.06 330 ALA A C 1
ATOM 2458 O O . ALA A 1 330 ? -1.738 12.635 22.334 1.00 96.06 330 ALA A O 1
ATOM 2459 N N . VAL A 1 331 ? -3.718 11.599 22.501 1.00 95.81 331 VAL A N 1
ATOM 2460 C CA . VAL A 1 331 ? -3.493 11.113 23.873 1.00 95.81 331 VAL A CA 1
ATOM 2461 C C . VAL A 1 331 ? -3.381 9.592 23.972 1.00 95.81 331 VAL A C 1
ATOM 2463 O O . VAL A 1 331 ? -3.082 9.088 25.055 1.00 95.81 331 VAL A O 1
ATOM 2466 N N . THR A 1 332 ? -3.594 8.851 22.879 1.00 97.31 332 THR A N 1
ATOM 2467 C CA . THR A 1 332 ? -3.355 7.403 22.870 1.00 97.31 332 THR A CA 1
ATOM 2468 C C . THR A 1 332 ? -1.864 7.093 22.786 1.00 97.31 332 THR A C 1
ATOM 2470 O O . THR A 1 332 ? -1.031 7.953 22.510 1.00 97.31 332 THR A O 1
ATOM 2473 N N . THR A 1 333 ? -1.498 5.843 23.056 1.00 96.56 333 THR A N 1
ATOM 2474 C CA . THR A 1 333 ? -0.137 5.350 22.825 1.00 96.56 333 THR A CA 1
ATOM 2475 C C . THR A 1 333 ? -0.185 4.027 22.056 1.00 96.56 333 THR A C 1
ATOM 2477 O O . THR A 1 333 ? -0.689 3.052 22.622 1.00 96.56 333 THR A O 1
ATOM 2480 N N . PRO A 1 334 ? 0.347 3.968 20.819 1.00 94.81 334 PRO A N 1
ATOM 2481 C CA . PRO A 1 334 ? 0.863 5.108 20.043 1.00 94.81 334 PRO A CA 1
ATOM 2482 C C . PRO A 1 334 ? -0.204 6.181 19.762 1.00 94.81 334 PRO A C 1
ATOM 2484 O O . PRO A 1 334 ? -1.409 5.921 19.868 1.00 94.81 334 PRO A O 1
ATOM 2487 N N . ASP A 1 335 ? 0.253 7.400 19.484 1.00 93.38 335 ASP A N 1
ATOM 2488 C CA . ASP A 1 335 ? -0.600 8.484 19.007 1.00 93.38 335 ASP A CA 1
ATOM 2489 C C . ASP A 1 335 ? -0.965 8.264 17.532 1.00 93.38 335 ASP A C 1
ATOM 2491 O O . ASP A 1 335 ? -0.654 7.232 16.932 1.00 93.38 335 ASP A O 1
ATOM 2495 N N . TRP A 1 336 ? -1.725 9.193 16.958 1.00 87.88 336 TRP A N 1
ATOM 2496 C CA . TRP A 1 336 ? -2.092 9.118 15.550 1.00 87.88 336 TRP A CA 1
ATOM 2497 C C . TRP A 1 336 ? -0.861 9.205 14.636 1.00 87.88 336 TRP A C 1
ATOM 2499 O O . TRP A 1 336 ? -0.048 10.115 14.744 1.00 87.88 336 TRP A O 1
ATOM 2509 N N . GLU A 1 337 ? -0.745 8.284 13.681 1.00 83.62 337 GLU A N 1
ATOM 2510 C CA . GLU A 1 337 ? 0.363 8.294 12.709 1.00 83.62 337 GLU A CA 1
ATOM 2511 C C . GLU A 1 337 ? 0.293 9.518 11.776 1.00 83.62 337 GLU A C 1
ATOM 2513 O O . GLU A 1 337 ? 1.300 9.986 11.248 1.00 83.62 337 GLU A O 1
ATOM 2518 N N . TYR A 1 338 ? -0.908 10.087 11.643 1.00 82.19 338 TYR A N 1
ATOM 2519 C CA . TYR A 1 338 ? -1.181 11.348 10.976 1.00 82.19 338 TYR A CA 1
ATOM 2520 C C . TYR A 1 338 ? -2.114 12.214 11.825 1.00 82.19 338 TYR A C 1
ATOM 2522 O O . TYR A 1 338 ? -3.132 11.741 12.329 1.00 82.19 338 TYR A O 1
ATOM 2530 N N . LEU A 1 339 ? -1.789 13.501 11.961 1.00 84.19 339 LEU A N 1
ATOM 2531 C CA . LEU A 1 339 ? -2.550 14.443 12.779 1.00 84.19 339 LEU A CA 1
ATOM 2532 C C . LEU A 1 339 ? -4.035 14.468 12.379 1.00 84.19 339 LEU A C 1
ATOM 2534 O O . LEU A 1 339 ? -4.385 14.888 11.281 1.00 84.19 339 LEU A O 1
ATOM 2538 N N . GLY A 1 340 ? -4.912 14.069 13.303 1.00 82.00 340 GLY A N 1
ATOM 2539 C CA . GLY A 1 340 ? -6.361 14.025 13.078 1.00 82.00 340 GLY A CA 1
ATOM 2540 C C . GLY A 1 340 ? -6.872 12.751 12.392 1.00 82.00 340 GLY A C 1
ATOM 2541 O O . GLY A 1 340 ? -8.085 12.590 12.267 1.00 82.00 340 GLY A O 1
ATOM 2542 N N . GLY A 1 341 ? -5.983 11.837 11.996 1.00 87.31 341 GLY A N 1
ATOM 2543 C CA . GLY A 1 341 ? -6.323 10.553 11.391 1.00 87.31 341 GLY A CA 1
ATOM 2544 C C . GLY A 1 341 ? -6.549 9.456 12.432 1.00 87.31 341 GLY A C 1
ATOM 2545 O O . GLY A 1 341 ? -5.646 9.107 13.187 1.00 87.31 341 GLY A O 1
ATOM 2546 N N . ALA A 1 342 ? -7.744 8.868 12.443 1.00 94.44 342 ALA A N 1
ATOM 2547 C CA . ALA A 1 342 ? -8.112 7.759 13.328 1.00 94.44 342 ALA A CA 1
ATOM 2548 C C . ALA A 1 342 ? -7.830 6.395 12.676 1.00 94.44 342 ALA A C 1
ATOM 2550 O O . ALA A 1 342 ? -8.718 5.548 12.556 1.00 94.44 342 ALA A O 1
ATOM 2551 N N . HIS A 1 343 ? -6.603 6.231 12.182 1.00 95.19 343 HIS A N 1
ATOM 2552 C CA . HIS A 1 343 ? -6.163 5.059 11.430 1.00 95.19 343 HIS A CA 1
ATOM 2553 C C . HIS A 1 343 ? -5.284 4.162 12.298 1.00 95.19 343 HIS A C 1
ATOM 2555 O O . HIS A 1 343 ? -4.315 4.617 12.900 1.00 95.19 343 HIS A O 1
ATOM 2561 N N . VAL A 1 344 ? -5.631 2.882 12.362 1.00 95.81 344 VAL A N 1
ATOM 2562 C CA . VAL A 1 344 ? -4.883 1.848 13.068 1.00 95.81 344 VAL A CA 1
ATOM 2563 C C . VAL A 1 344 ? -4.196 0.975 12.024 1.00 95.81 344 VAL A C 1
ATOM 2565 O O . VAL A 1 344 ? -4.837 0.102 11.439 1.00 95.81 344 VAL A O 1
ATOM 2568 N N . ASN A 1 345 ? -2.901 1.194 11.802 1.00 95.19 345 ASN A N 1
ATOM 2569 C CA . ASN A 1 345 ? -2.087 0.308 10.976 1.00 95.19 345 ASN A CA 1
ATOM 2570 C C . ASN A 1 345 ? -1.609 -0.883 11.818 1.00 95.19 345 ASN A C 1
ATOM 2572 O O . ASN A 1 345 ? -0.937 -0.712 12.840 1.00 95.19 345 ASN A O 1
ATOM 2576 N N . LEU A 1 346 ? -2.001 -2.096 11.419 1.00 93.50 346 LEU A N 1
ATOM 2577 C CA . LEU A 1 346 ? -1.575 -3.332 12.070 1.00 93.50 346 LEU A CA 1
ATOM 2578 C C . LEU A 1 346 ? -0.175 -3.704 11.585 1.00 93.50 346 LEU A C 1
ATOM 2580 O O . LEU A 1 346 ? -0.005 -4.233 10.490 1.00 93.50 346 LEU A O 1
ATOM 2584 N N . ASP A 1 347 ? 0.818 -3.415 12.419 1.00 81.75 347 ASP A N 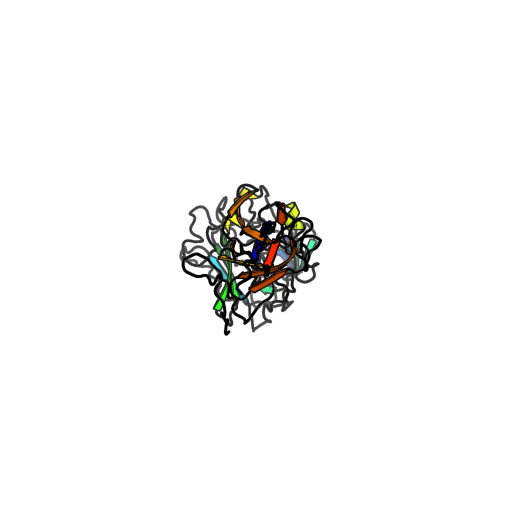1
ATOM 2585 C CA . ASP A 1 347 ? 2.242 -3.489 12.084 1.00 81.75 347 ASP A CA 1
ATOM 2586 C C . ASP A 1 347 ? 3.043 -4.458 12.964 1.00 81.75 347 ASP A C 1
ATOM 2588 O O . ASP A 1 347 ? 4.228 -4.688 12.725 1.00 81.75 347 ASP A O 1
ATOM 2592 N N . SER A 1 348 ? 2.410 -5.021 13.994 1.00 83.69 348 SER A N 1
ATOM 2593 C CA . SER A 1 348 ? 3.050 -5.934 14.935 1.00 83.69 348 SER A CA 1
ATOM 2594 C C . SER A 1 348 ? 2.563 -7.354 14.681 1.00 83.69 348 SER A C 1
ATOM 2596 O O . SER A 1 348 ? 1.385 -7.658 14.876 1.00 83.69 348 SER A O 1
ATOM 2598 N N . ALA A 1 349 ? 3.470 -8.235 14.259 1.00 83.75 349 ALA A N 1
ATOM 2599 C CA . ALA A 1 349 ? 3.178 -9.657 14.150 1.00 83.75 349 ALA A CA 1
ATOM 2600 C C . ALA A 1 349 ? 3.048 -10.288 15.547 1.00 83.75 349 ALA A C 1
ATOM 2602 O O . ALA A 1 349 ? 3.781 -9.951 16.479 1.00 83.75 349 ALA A O 1
ATOM 2603 N N . THR A 1 350 ? 2.134 -11.239 15.692 1.00 80.25 350 THR A N 1
ATOM 2604 C CA . THR A 1 350 ? 1.971 -12.060 16.887 1.00 80.25 350 THR A CA 1
ATOM 2605 C C . THR A 1 350 ? 1.920 -13.535 16.514 1.00 80.25 350 THR A C 1
ATOM 2607 O O . THR A 1 350 ? 1.401 -13.923 15.470 1.00 80.25 350 THR A O 1
ATOM 2610 N N . VAL A 1 351 ? 2.448 -14.372 17.403 1.00 73.12 351 VAL A N 1
ATOM 2611 C CA . VAL A 1 351 ? 2.251 -15.831 17.375 1.00 73.12 351 VAL A CA 1
ATOM 2612 C C . VAL A 1 351 ? 1.126 -16.271 18.317 1.00 73.12 351 VAL A C 1
ATOM 2614 O O . VAL A 1 351 ? 0.790 -17.451 18.382 1.00 73.12 351 VAL A O 1
ATOM 2617 N N . SER A 1 352 ? 0.554 -15.330 19.070 1.00 73.88 352 SER A N 1
ATOM 2618 C CA . SER A 1 352 ? -0.520 -15.575 20.028 1.00 73.88 352 SER A CA 1
ATOM 2619 C C . SER A 1 352 ? -1.881 -15.466 19.348 1.00 73.88 352 SER A C 1
ATOM 2621 O O . SER A 1 352 ? -2.120 -14.546 18.570 1.00 73.88 352 SER A O 1
ATOM 2623 N N . GLY A 1 353 ? -2.804 -16.364 19.693 1.00 65.38 353 GLY A N 1
ATOM 2624 C CA . GLY A 1 353 ? -4.209 -16.227 19.317 1.00 65.38 353 GLY A CA 1
ATOM 2625 C C . GLY A 1 353 ? -4.914 -15.185 20.185 1.00 65.38 353 GLY A C 1
ATOM 2626 O O . GLY A 1 353 ? -4.735 -15.162 21.403 1.00 65.38 353 GLY A O 1
ATOM 2627 N N . PHE A 1 354 ? -5.742 -14.340 19.572 1.00 69.38 354 PHE A N 1
ATOM 2628 C CA . PHE A 1 354 ? -6.634 -13.447 20.309 1.00 69.38 354 PHE A CA 1
ATOM 2629 C C . PHE A 1 354 ? -7.981 -14.131 20.514 1.00 69.38 354 PHE A C 1
ATOM 2631 O O . PHE A 1 354 ? -8.645 -14.520 19.555 1.00 69.38 354 PHE A O 1
ATOM 2638 N N . VAL A 1 355 ? -8.390 -14.269 21.772 1.00 65.31 355 VAL A N 1
ATOM 2639 C CA . VAL A 1 355 ? -9.718 -14.766 22.135 1.00 65.31 355 VAL A CA 1
ATOM 2640 C C . VAL A 1 355 ? -10.527 -13.593 22.659 1.00 65.31 355 VAL A C 1
ATOM 2642 O O . VAL A 1 355 ? -10.096 -12.897 23.576 1.00 65.31 355 VAL A O 1
ATOM 2645 N N . THR A 1 356 ? -11.711 -13.393 22.092 1.00 66.06 356 THR A N 1
ATOM 2646 C CA . THR A 1 356 ? -12.694 -12.451 22.619 1.00 66.06 356 THR A CA 1
ATOM 2647 C C . THR A 1 356 ? -14.067 -13.100 22.685 1.00 66.06 356 THR A C 1
ATOM 2649 O O . THR A 1 356 ? -14.377 -14.019 21.926 1.00 66.06 356 THR A O 1
ATOM 2652 N N . GLY A 1 357 ? -14.886 -12.642 23.621 1.00 64.44 357 GLY A N 1
ATOM 2653 C CA . GLY A 1 357 ? -16.229 -13.149 23.829 1.00 64.44 357 GLY A CA 1
ATOM 2654 C C . GLY A 1 357 ? -16.758 -12.784 25.205 1.00 64.44 357 GLY A C 1
ATOM 2655 O O . GLY A 1 357 ? -16.014 -12.406 26.109 1.00 64.44 357 GLY A O 1
ATOM 2656 N N . ARG A 1 358 ? -18.072 -12.921 25.364 1.00 68.00 358 ARG A N 1
ATOM 2657 C CA . ARG A 1 358 ? -18.745 -12.793 26.654 1.00 68.00 358 ARG A CA 1
ATOM 2658 C C . ARG A 1 358 ? -19.186 -14.171 27.113 1.00 68.00 358 ARG A C 1
ATOM 2660 O O . ARG A 1 358 ? -19.808 -14.910 26.356 1.00 68.00 358 ARG A O 1
ATOM 2667 N N . VAL A 1 359 ? -18.883 -14.494 28.364 1.00 68.81 359 VAL A N 1
ATOM 2668 C CA . VAL A 1 359 ? -19.382 -15.699 29.026 1.00 68.81 359 VAL A CA 1
ATOM 2669 C C . VAL A 1 359 ? -20.485 -15.267 29.985 1.00 68.81 359 VAL A C 1
ATOM 2671 O O . VAL A 1 359 ? -20.212 -14.717 31.053 1.00 68.81 359 VAL A O 1
ATOM 2674 N N . SER A 1 360 ? -21.733 -15.466 29.571 1.00 77.19 360 SER A N 1
ATOM 2675 C CA . SER A 1 360 ? -22.925 -15.174 30.365 1.00 77.19 360 SER A CA 1
ATOM 2676 C C . SER A 1 360 ? -23.830 -16.399 30.477 1.00 77.19 360 SER A C 1
ATOM 2678 O O . SER A 1 360 ? -23.668 -17.386 29.756 1.00 77.19 360 SER A O 1
ATOM 2680 N N . ASP A 1 361 ? -24.745 -16.371 31.443 1.00 76.56 361 ASP A N 1
ATOM 2681 C CA . ASP A 1 361 ? -25.813 -17.363 31.517 1.00 76.56 361 ASP A CA 1
ATOM 2682 C C . ASP A 1 361 ? -26.906 -17.097 30.464 1.00 76.56 361 ASP A C 1
ATOM 2684 O O . ASP A 1 361 ? -26.841 -16.149 29.682 1.00 76.56 361 ASP A O 1
ATOM 2688 N N . ILE A 1 362 ? -27.953 -17.928 30.449 1.00 74.31 362 ILE A N 1
ATOM 2689 C CA . ILE A 1 362 ? -29.068 -17.796 29.494 1.00 74.31 362 ILE A CA 1
ATOM 2690 C C . ILE A 1 362 ? -29.883 -16.499 29.664 1.00 74.31 362 ILE A C 1
ATOM 2692 O O . ILE A 1 362 ? -30.687 -16.155 28.802 1.00 74.31 362 ILE A O 1
ATOM 2696 N N . THR A 1 363 ? -29.692 -15.783 30.773 1.00 78.62 363 THR A N 1
ATOM 2697 C CA . THR A 1 363 ? -30.314 -14.482 31.059 1.00 78.62 363 THR A CA 1
ATOM 2698 C C . THR A 1 363 ? -29.371 -13.312 30.802 1.00 78.62 363 THR A C 1
ATOM 2700 O O . THR A 1 363 ? -29.709 -12.173 31.114 1.00 78.62 363 THR A O 1
ATOM 2703 N N . ASP A 1 364 ? -28.199 -13.586 30.228 1.00 71.06 364 ASP A N 1
ATOM 2704 C CA . ASP A 1 364 ? -27.127 -12.628 30.006 1.00 71.06 364 ASP A CA 1
ATOM 2705 C C . ASP A 1 364 ? -26.476 -12.102 31.309 1.00 71.06 364 ASP A C 1
ATOM 2707 O O . ASP A 1 364 ? -25.780 -11.086 31.315 1.00 71.06 364 ASP A O 1
ATOM 2711 N N . SER A 1 365 ? -26.644 -12.809 32.431 1.00 77.56 365 SER A N 1
ATOM 2712 C CA . SER A 1 365 ? -25.997 -12.475 33.707 1.00 77.56 365 SER A CA 1
ATOM 2713 C C . SER A 1 365 ? -24.558 -12.999 33.762 1.00 77.56 365 SER A C 1
ATOM 2715 O O . SER A 1 365 ? -24.195 -13.958 33.077 1.00 77.56 365 SER A O 1
ATOM 2717 N N . SER A 1 366 ? -23.710 -12.364 34.579 1.00 72.06 366 SER A N 1
ATOM 2718 C CA . SER A 1 366 ? -22.316 -12.782 34.746 1.00 72.06 366 SER A CA 1
ATOM 2719 C C . SER A 1 366 ? -22.213 -14.139 35.447 1.00 72.06 366 SER A C 1
ATOM 2721 O O . SER A 1 366 ? -22.838 -14.387 36.477 1.00 72.06 366 SER A O 1
ATOM 2723 N N . LEU A 1 367 ? -21.382 -15.021 34.891 1.00 72.56 367 LEU A N 1
ATOM 2724 C CA . LEU A 1 367 ? -21.083 -16.325 35.477 1.00 72.56 367 LEU A CA 1
ATOM 2725 C C . LEU A 1 367 ? -19.892 -16.220 36.445 1.00 72.56 367 LEU A C 1
ATOM 2727 O O . LEU A 1 367 ? -18.879 -15.594 36.137 1.00 72.56 367 LEU A O 1
ATOM 2731 N N . SER A 1 368 ? -19.989 -16.847 37.622 1.00 76.81 368 SER A N 1
ATOM 2732 C CA . SER A 1 368 ? -18.889 -16.913 38.598 1.00 76.81 368 SER A CA 1
ATOM 2733 C C . SER A 1 368 ? -17.976 -18.118 38.352 1.00 76.81 368 SER A C 1
ATOM 2735 O O . SER A 1 368 ? -18.460 -19.187 37.992 1.00 76.81 368 SER A O 1
ATOM 2737 N N . GLY A 1 369 ? -16.674 -17.988 38.636 1.00 69.06 369 GLY A N 1
ATOM 2738 C CA . GLY A 1 369 ? -15.731 -19.119 38.597 1.00 69.06 369 GLY A CA 1
ATOM 2739 C C . GLY A 1 369 ? -15.238 -19.508 37.199 1.00 69.06 369 GLY A C 1
ATOM 2740 O O . GLY A 1 369 ? -14.647 -20.574 37.033 1.00 69.06 369 GLY A O 1
ATOM 2741 N N . ILE A 1 370 ? -15.454 -18.656 36.194 1.00 67.12 370 ILE A N 1
ATOM 2742 C CA . ILE A 1 370 ? -14.914 -18.862 34.849 1.00 67.12 370 ILE A CA 1
ATOM 2743 C C . ILE A 1 370 ? -13.395 -18.699 34.885 1.00 67.12 370 ILE A C 1
ATOM 2745 O O . ILE A 1 370 ? -12.875 -17.677 35.325 1.00 67.12 370 ILE A O 1
ATOM 2749 N N . THR A 1 371 ? -12.684 -19.719 34.412 1.00 56.94 371 THR A N 1
ATOM 2750 C CA . THR A 1 371 ? -11.238 -19.662 34.185 1.00 56.94 371 THR A CA 1
ATOM 2751 C C . THR A 1 371 ? -10.994 -19.878 32.701 1.00 56.94 371 THR A C 1
ATOM 2753 O O . THR A 1 371 ? -11.338 -20.936 32.175 1.00 56.94 371 THR A O 1
ATOM 2756 N N . VAL A 1 372 ? -10.400 -18.896 32.028 1.00 58.44 372 VAL A N 1
ATOM 2757 C CA . VAL A 1 372 ? -9.911 -19.066 30.657 1.00 58.44 372 VAL A CA 1
ATOM 2758 C C . VAL A 1 372 ? -8.537 -19.727 30.749 1.00 58.44 372 VAL A C 1
ATOM 2760 O O . VAL A 1 372 ? -7.633 -19.181 31.379 1.00 58.44 372 VAL A O 1
ATOM 2763 N N . ARG A 1 373 ? -8.394 -20.930 30.186 1.00 49.34 373 ARG A N 1
ATOM 2764 C CA . ARG A 1 373 ? -7.095 -21.597 30.024 1.00 49.34 373 ARG A CA 1
ATOM 2765 C C . ARG A 1 373 ? -6.699 -21.480 28.558 1.00 49.34 373 ARG A C 1
ATOM 2767 O O . ARG A 1 373 ? -7.445 -21.963 27.710 1.00 49.34 373 ARG A O 1
ATOM 2774 N N . ALA A 1 374 ? -5.585 -20.801 28.307 1.00 55.81 374 ALA A N 1
ATOM 2775 C CA . ALA A 1 374 ? -4.919 -20.760 27.011 1.00 55.81 374 ALA A CA 1
ATOM 2776 C C . ALA A 1 374 ? -3.880 -21.880 26.935 1.00 55.81 374 ALA A C 1
ATOM 2778 O O . ALA A 1 374 ? -3.237 -22.139 27.984 1.00 55.81 374 ALA A O 1
#

Radius of gyration: 24.63 Å; chains: 1; bounding box: 57×38×91 Å

Foldseek 3Di:
DDDDDDDDDDDFFFAKEKAFEFEQDFKEFFKWDLWEQWQFPPPGTDTKTKIKIFRQFQAKDFQAAQPGGFKWKWKFFFDPPPTLTDGPFRKHAPDGIQGHLFMAMEMLGQWIDDPRDIDGHRMYGDDNHPSYDPPDRDNSRDQQAWMKIWMDGPVVPGTDAMATAHAPVLCHCVPPPHHFAGHAYDDHHHQHYQWMKGFALDLQRDPVRSVAATSAACQSHNNQGTDTCVLNVDDGDPDDHGHRPDDRGQRQHHYALFQKWKDKPAPDWFIDTFHWDWDDHSNHTGIITMDMTTGGGADWIWMWIDHDQFIDIKGRQGTDGHYYHQPDDPRIVVHRSDHPHSYHYGRDGHPDDDDGDADADPVRHHDPPDDDDD